Protein AF-0000000083108149 (afdb_homodimer)

Organism: NCBI:txid185642

Structure (mmCIF, N/CA/C/O backbone):
data_AF-0000000083108149-model_v1
#
loop_
_entity.id
_entity.type
_entity.pdbx_description
1 polymer 'Uncharacterized protein'
#
loop_
_atom_site.group_PDB
_atom_site.id
_atom_site.type_symbol
_atom_site.label_atom_id
_atom_site.label_alt_id
_atom_site.label_comp_id
_atom_site.label_asym_id
_atom_site.label_entity_id
_atom_site.label_seq_id
_atom_site.pdbx_PDB_ins_code
_atom_site.Cartn_x
_atom_site.Cartn_y
_atom_site.Cartn_z
_atom_site.occupancy
_atom_site.B_iso_or_equiv
_atom_site.auth_seq_id
_atom_site.auth_comp_id
_atom_site.auth_asym_id
_atom_site.auth_atom_id
_atom_site.pdbx_PDB_model_num
ATOM 1 N N . MET A 1 1 ? -4.238 -12.57 9.688 1 48.88 1 MET A N 1
ATOM 2 C CA . MET A 1 1 ? -3.383 -11.43 9.352 1 48.88 1 MET A CA 1
ATOM 3 C C . MET A 1 1 ? -1.919 -11.852 9.289 1 48.88 1 MET A C 1
ATOM 5 O O . MET A 1 1 ? -1.405 -12.469 10.219 1 48.88 1 MET A O 1
ATOM 9 N N . THR A 1 2 ? -1.412 -11.938 8.055 1 77.06 2 THR A N 1
ATOM 10 C CA . THR A 1 2 ? -0.013 -12.336 7.953 1 77.06 2 THR A CA 1
ATOM 11 C C . THR A 1 2 ? 0.893 -11.312 8.633 1 77.06 2 THR A C 1
ATOM 13 O O . THR A 1 2 ? 0.602 -10.117 8.617 1 77.06 2 THR A O 1
ATOM 16 N N . ASP A 1 3 ? 1.833 -11.781 9.484 1 91.44 3 ASP A N 1
ATOM 17 C CA . ASP A 1 3 ? 2.76 -10.977 10.273 1 91.44 3 ASP A CA 1
ATOM 18 C C . ASP A 1 3 ? 3.666 -10.141 9.375 1 91.44 3 ASP A C 1
ATOM 20 O O . ASP A 1 3 ? 4.066 -10.594 8.297 1 91.44 3 ASP A O 1
ATOM 24 N N . ALA A 1 4 ? 3.916 -8.945 9.898 1 96.25 4 ALA A N 1
ATOM 25 C CA . ALA A 1 4 ? 4.938 -8.141 9.234 1 96.25 4 ALA A CA 1
ATOM 26 C C . ALA A 1 4 ? 6.316 -8.773 9.383 1 96.25 4 ALA A C 1
ATOM 28 O O . ALA A 1 4 ? 6.617 -9.391 10.406 1 96.25 4 ALA A O 1
ATOM 29 N N . ASN A 1 5 ? 7.09 -8.68 8.367 1 97.5 5 ASN A N 1
ATOM 30 C CA . ASN A 1 5 ? 8.484 -9.109 8.391 1 97.5 5 ASN A CA 1
ATOM 31 C C . ASN A 1 5 ? 9.438 -7.922 8.484 1 97.5 5 ASN A C 1
ATOM 33 O O . ASN A 1 5 ? 9.484 -7.086 7.578 1 97.5 5 ASN A O 1
ATOM 37 N N . PRO A 1 6 ? 10.242 -7.848 9.57 1 97.38 6 PRO A N 1
ATOM 38 C CA . PRO A 1 6 ? 11.125 -6.695 9.766 1 97.38 6 PRO A CA 1
ATOM 39 C C . PRO A 1 6 ? 12.109 -6.504 8.609 1 97.38 6 PRO A C 1
ATOM 41 O O . PRO A 1 6 ? 12.602 -5.395 8.391 1 97.38 6 PRO A O 1
ATOM 44 N N . ALA A 1 7 ? 12.344 -7.488 7.844 1 97.31 7 ALA A N 1
ATOM 45 C CA . ALA A 1 7 ? 13.266 -7.395 6.715 1 97.31 7 ALA A CA 1
ATOM 46 C C . ALA A 1 7 ? 12.734 -6.449 5.645 1 97.31 7 ALA A C 1
ATOM 48 O O . ALA A 1 7 ? 13.492 -5.961 4.801 1 97.31 7 ALA A O 1
ATOM 49 N N . PHE A 1 8 ? 11.445 -6.156 5.691 1 98.31 8 PHE A N 1
ATOM 50 C CA . PHE A 1 8 ? 10.836 -5.332 4.66 1 98.31 8 PHE A CA 1
ATOM 51 C C . PHE A 1 8 ? 10.625 -3.908 5.156 1 98.31 8 PHE A C 1
ATOM 53 O O . PHE A 1 8 ? 10.203 -3.035 4.395 1 98.31 8 PHE A O 1
ATOM 60 N N . ASP A 1 9 ? 10.828 -3.701 6.465 1 98.62 9 ASP A N 1
ATOM 61 C CA . ASP A 1 9 ? 10.57 -2.379 7.023 1 98.62 9 ASP A CA 1
ATOM 62 C C . ASP A 1 9 ? 11.297 -1.292 6.238 1 98.62 9 ASP A C 1
ATOM 64 O O . ASP A 1 9 ? 12.484 -1.429 5.938 1 98.62 9 ASP A O 1
ATOM 68 N N . THR A 1 10 ? 10.586 -0.266 5.938 1 98.88 10 THR A N 1
ATOM 69 C CA . THR A 1 10 ? 11.156 0.836 5.172 1 98.88 10 THR A CA 1
ATOM 70 C C . THR A 1 10 ? 10.797 2.178 5.805 1 98.88 10 THR A C 1
ATOM 72 O O . THR A 1 10 ? 9.641 2.416 6.156 1 98.88 10 THR A O 1
ATOM 75 N N . VAL A 1 11 ? 11.797 3.004 5.914 1 98.88 11 VAL A N 1
ATOM 76 C CA . VAL A 1 11 ? 11.625 4.336 6.484 1 98.88 11 VAL A CA 1
ATOM 77 C C . VAL A 1 11 ? 12.023 5.391 5.457 1 98.88 11 VAL A C 1
ATOM 79 O O . VAL A 1 11 ? 13.078 5.289 4.828 1 98.88 11 VAL A O 1
ATOM 82 N N . HIS A 1 12 ? 11.148 6.285 5.258 1 98.94 12 HIS A N 1
ATOM 83 C CA . HIS A 1 12 ? 11.492 7.434 4.43 1 98.94 12 HIS A CA 1
ATOM 84 C C . HIS A 1 12 ? 12.734 8.141 4.961 1 98.94 12 HIS A C 1
ATOM 86 O O . HIS A 1 12 ? 12.953 8.195 6.176 1 98.94 12 HIS A O 1
ATOM 92 N N . PRO A 1 13 ? 13.516 8.766 4.078 1 98.69 13 PRO A N 1
ATOM 93 C CA . PRO A 1 13 ? 14.766 9.391 4.52 1 98.69 13 PRO A CA 1
ATOM 94 C C . PRO A 1 13 ? 14.555 10.469 5.578 1 98.69 13 PRO A C 1
ATOM 96 O O . PRO A 1 13 ? 15.43 10.7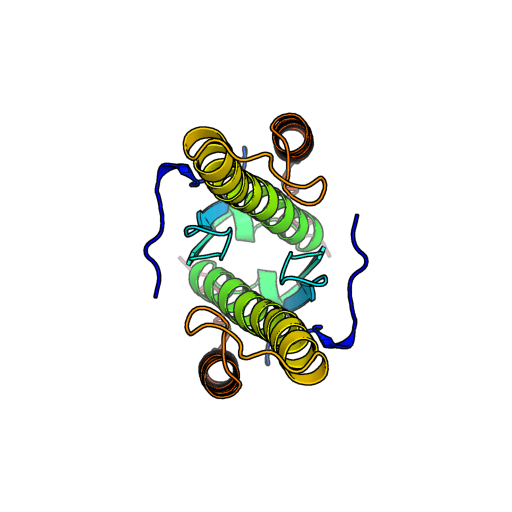11 6.406 1 98.69 13 PRO A O 1
ATOM 99 N N . SER A 1 14 ? 13.422 11.062 5.566 1 98.25 14 SER A N 1
ATOM 100 C CA . SER A 1 14 ? 13.125 12.094 6.555 1 98.25 14 SER A CA 1
ATOM 101 C C . SER A 1 14 ? 12.984 11.5 7.949 1 98.25 14 SER A C 1
ATOM 103 O O . SER A 1 14 ? 13.023 12.219 8.945 1 98.25 14 SER A O 1
ATOM 105 N N . GLY A 1 15 ? 12.727 10.25 8.016 1 98.62 15 GLY A N 1
ATOM 106 C CA . GLY A 1 15 ? 12.492 9.57 9.281 1 98.62 15 GLY A CA 1
ATOM 107 C C . GLY A 1 15 ? 11.039 9.633 9.734 1 98.62 15 GLY A C 1
ATOM 108 O O . GLY A 1 15 ? 10.68 9.055 10.766 1 98.62 15 GLY A O 1
ATOM 109 N N . HIS A 1 16 ? 10.109 10.227 8.898 1 98.62 16 HIS A N 1
ATOM 110 C CA . HIS A 1 16 ? 8.773 10.547 9.406 1 98.62 16 HIS A CA 1
ATOM 111 C C . HIS A 1 16 ? 7.719 9.633 8.805 1 98.62 16 HIS A C 1
ATOM 113 O O . HIS A 1 16 ? 6.531 9.766 9.102 1 98.62 16 HIS A O 1
ATOM 119 N N . ILE A 1 17 ? 8.039 8.719 7.945 1 98.88 17 ILE A N 1
ATOM 120 C CA . ILE A 1 17 ? 7.156 7.727 7.336 1 98.88 17 ILE A CA 1
ATOM 121 C C . ILE A 1 17 ? 7.773 6.336 7.469 1 98.88 17 ILE A C 1
ATOM 123 O O . ILE A 1 17 ? 8.93 6.125 7.098 1 98.88 17 ILE A O 1
ATOM 127 N N . MET A 1 18 ? 7.094 5.449 8.008 1 98.81 18 MET A N 1
ATOM 128 C CA . MET A 1 18 ? 7.527 4.055 8.07 1 98.81 18 MET A CA 1
ATOM 129 C C . MET A 1 18 ? 6.434 3.123 7.559 1 98.81 18 MET A C 1
ATOM 131 O O . MET A 1 18 ? 5.258 3.303 7.875 1 98.81 18 MET A O 1
ATOM 135 N N . VAL A 1 19 ? 6.824 2.209 6.785 1 98.88 19 VAL A N 1
ATOM 136 C CA . VAL A 1 19 ? 5.898 1.213 6.25 1 98.88 19 VAL A CA 1
ATOM 137 C C . VAL A 1 19 ? 6.414 -0.19 6.566 1 98.88 19 VAL A C 1
ATOM 139 O O . VAL A 1 19 ? 7.602 -0.472 6.406 1 98.88 19 VAL A O 1
ATOM 142 N N . ARG A 1 20 ? 5.574 -1.022 7.094 1 98.44 20 ARG A N 1
ATOM 143 C CA . ARG A 1 20 ? 5.836 -2.443 7.301 1 98.44 20 ARG A CA 1
ATOM 144 C C . ARG A 1 20 ? 4.957 -3.299 6.395 1 98.44 20 ARG A C 1
ATOM 146 O O . ARG A 1 20 ? 3.779 -2.994 6.195 1 98.44 20 ARG A O 1
ATOM 153 N N . SER A 1 21 ? 5.574 -4.289 5.863 1 97.94 21 SER A N 1
ATOM 154 C CA . SER A 1 21 ? 4.852 -5.156 4.941 1 97.94 21 SER A CA 1
ATOM 155 C C . SER A 1 21 ? 4.949 -6.617 5.363 1 97.94 21 SER A C 1
ATOM 157 O O . SER A 1 21 ? 5.824 -6.984 6.152 1 97.94 21 SER A O 1
ATOM 159 N N . CYS A 1 22 ? 4.082 -7.406 4.883 1 96.5 22 CYS A N 1
ATOM 160 C CA . CYS A 1 22 ? 4.07 -8.852 5.031 1 96.5 22 CYS A CA 1
ATOM 161 C C . CYS A 1 22 ? 4.676 -9.531 3.811 1 96.5 22 CYS A C 1
ATOM 163 O O . CYS A 1 22 ? 4.988 -8.875 2.818 1 96.5 22 CYS A O 1
ATOM 165 N N . ARG A 1 23 ? 4.746 -10.844 3.996 1 92.12 23 ARG A N 1
ATOM 166 C CA . ARG A 1 23 ? 5.16 -11.617 2.828 1 92.12 23 ARG A CA 1
ATOM 167 C C . ARG A 1 23 ? 4.223 -11.367 1.65 1 92.12 23 ARG A C 1
ATOM 169 O O . ARG A 1 23 ? 3.008 -11.273 1.826 1 92.12 23 ARG A O 1
ATOM 176 N N . GLY A 1 24 ? 4.738 -11.211 0.45 1 90.69 24 GLY A N 1
ATOM 177 C CA . GLY A 1 24 ? 3.93 -10.977 -0.736 1 90.69 24 GLY A CA 1
ATOM 178 C C . GLY A 1 24 ? 3.705 -9.508 -1.023 1 90.69 24 GLY A C 1
ATOM 179 O O . GLY A 1 24 ? 3.158 -9.148 -2.068 1 90.69 24 GLY A O 1
ATOM 180 N N . GLY A 1 25 ? 4.047 -8.688 -0.097 1 94.19 25 GLY A N 1
ATOM 181 C CA . GLY A 1 25 ? 4.035 -7.258 -0.368 1 94.19 25 GLY A CA 1
ATOM 182 C C . GLY A 1 25 ? 2.826 -6.551 0.213 1 94.19 25 GLY A C 1
ATOM 183 O O . GLY A 1 25 ? 2.658 -5.344 0.025 1 94.19 25 GLY A O 1
ATOM 184 N N . TYR A 1 26 ? 1.991 -7.316 0.93 1 92.75 26 TYR A N 1
ATOM 185 C CA . TYR A 1 26 ? 0.83 -6.703 1.564 1 92.75 26 TYR A CA 1
ATOM 186 C C . TYR A 1 26 ? 1.253 -5.77 2.693 1 92.75 26 TYR A C 1
ATOM 188 O O . TYR A 1 26 ? 2.111 -6.121 3.508 1 92.75 26 TYR A O 1
ATOM 196 N N . MET A 1 27 ? 0.64 -4.621 2.693 1 96.38 27 MET A N 1
ATOM 197 C CA . MET A 1 27 ? 0.984 -3.633 3.713 1 96.38 27 MET A CA 1
ATOM 198 C C . MET A 1 27 ? 0.372 -4.004 5.059 1 96.38 27 MET A C 1
ATOM 200 O O . MET A 1 27 ? -0.838 -4.219 5.156 1 96.38 27 MET A O 1
ATOM 204 N N . HIS A 1 28 ? 1.193 -4.07 6.062 1 97.31 28 HIS A N 1
ATOM 205 C CA . HIS A 1 28 ? 0.763 -4.398 7.414 1 97.31 28 HIS A CA 1
ATOM 206 C C . HIS A 1 28 ? 0.442 -3.141 8.211 1 97.31 28 HIS A C 1
ATOM 208 O O . HIS A 1 28 ? -0.572 -3.084 8.914 1 97.31 28 HIS A O 1
ATOM 214 N N . SER A 1 29 ? 1.36 -2.121 8.078 1 97.88 29 SER A N 1
ATOM 215 C CA . SER A 1 29 ? 1.153 -0.9 8.852 1 97.88 29 SER A CA 1
ATOM 216 C C . SER A 1 29 ? 1.9 0.277 8.234 1 97.88 29 SER A C 1
ATOM 218 O O . SER A 1 29 ? 2.871 0.087 7.496 1 97.88 29 SER A O 1
ATOM 220 N N . VAL A 1 30 ? 1.382 1.452 8.531 1 98.56 30 VAL A N 1
ATOM 221 C CA . VAL A 1 30 ? 2.006 2.732 8.211 1 98.56 30 VAL A CA 1
ATOM 222 C C . VAL A 1 30 ? 2.061 3.605 9.461 1 98.56 30 VAL A C 1
ATOM 224 O O . VAL A 1 30 ? 1.097 3.66 10.234 1 98.56 30 VAL A O 1
ATOM 227 N N . ALA A 1 31 ? 3.18 4.191 9.672 1 98.56 31 ALA A N 1
ATOM 228 C CA . ALA A 1 31 ? 3.322 5.145 10.766 1 98.56 31 ALA A CA 1
ATOM 229 C C . ALA A 1 31 ? 3.785 6.508 10.25 1 98.56 31 ALA A C 1
ATOM 231 O O . ALA A 1 31 ? 4.684 6.586 9.414 1 98.56 31 ALA A O 1
ATOM 232 N N . LEU A 1 32 ? 3.176 7.465 10.742 1 98.75 32 LEU A N 1
ATOM 233 C CA . LEU A 1 32 ? 3.523 8.852 10.469 1 98.75 32 LEU A CA 1
ATOM 234 C C . LEU A 1 32 ? 3.869 9.594 11.75 1 98.75 32 LEU A C 1
ATOM 236 O O . LEU A 1 32 ? 3.213 9.406 12.781 1 98.75 32 LEU A O 1
ATOM 240 N N . SER A 1 33 ? 4.91 10.414 11.664 1 97.88 33 SER A N 1
ATOM 241 C CA . SER A 1 33 ? 5.18 11.289 12.797 1 97.88 33 SER A CA 1
ATOM 242 C C . SER A 1 33 ? 4.355 12.57 12.711 1 97.88 33 SER A C 1
ATOM 244 O O . SER A 1 33 ? 3.785 12.875 11.664 1 97.88 33 SER A O 1
ATOM 246 N N . ASP A 1 34 ? 4.457 13.367 13.789 1 95.31 34 ASP A N 1
ATOM 247 C CA . ASP A 1 34 ? 3.797 14.672 13.797 1 95.31 34 ASP A CA 1
ATOM 248 C C . ASP A 1 34 ? 4.434 15.617 12.781 1 95.31 34 ASP A C 1
ATOM 250 O O . ASP A 1 34 ? 3.746 16.438 12.172 1 95.31 34 ASP A O 1
ATOM 254 N N . ALA A 1 35 ? 5.656 15.461 12.578 1 95.75 35 ALA A N 1
ATOM 255 C CA . ALA A 1 35 ? 6.359 16.328 11.633 1 95.75 35 ALA A CA 1
ATOM 256 C C . ALA A 1 35 ? 5.875 16.094 10.203 1 95.75 35 ALA A C 1
ATOM 258 O O . ALA A 1 35 ? 5.816 17.031 9.406 1 95.75 35 ALA A O 1
ATOM 259 N N . ALA A 1 36 ? 5.508 14.914 9.875 1 97 36 ALA A N 1
ATOM 260 C CA . ALA A 1 36 ? 4.957 14.617 8.555 1 97 36 ALA A CA 1
ATOM 261 C C . ALA A 1 36 ? 3.656 15.383 8.32 1 97 36 ALA A C 1
ATOM 263 O O . ALA A 1 36 ? 3.354 15.773 7.188 1 97 36 ALA A O 1
ATOM 264 N N . MET A 1 37 ? 2.99 15.688 9.414 1 96.12 37 MET A N 1
ATOM 265 C CA . MET A 1 37 ? 1.683 16.328 9.312 1 96.12 37 MET A CA 1
ATOM 266 C C . MET A 1 37 ? 1.827 17.828 9.055 1 96.12 37 MET A C 1
ATOM 268 O O . MET A 1 37 ? 0.851 18.5 8.727 1 96.12 37 MET A O 1
ATOM 272 N N . GLU A 1 38 ? 2.992 18.281 9.18 1 95.25 38 GLU A N 1
ATOM 273 C CA . GLU A 1 38 ? 3.281 19.688 8.906 1 95.25 38 GLU A CA 1
ATOM 274 C C . GLU A 1 38 ? 3.717 19.891 7.461 1 95.25 38 GLU A C 1
ATOM 276 O O . GLU A 1 38 ? 4.027 21 7.051 1 95.25 38 GLU A O 1
ATOM 281 N N . THR A 1 39 ? 3.682 18.875 6.68 1 96.81 39 THR A N 1
ATOM 282 C CA . THR A 1 39 ? 4.113 18.953 5.289 1 96.81 39 THR A CA 1
ATOM 283 C C . THR A 1 39 ? 2.914 19.047 4.352 1 96.81 39 THR A C 1
ATOM 285 O O . THR A 1 39 ? 1.769 18.891 4.785 1 96.81 39 THR A O 1
ATOM 288 N N . ASP A 1 40 ? 3.223 19.344 3.102 1 96.75 40 ASP A N 1
ATOM 289 C CA . ASP A 1 40 ? 2.098 19.484 2.18 1 96.75 40 ASP A CA 1
ATOM 290 C C . ASP A 1 40 ? 1.554 18.125 1.767 1 96.75 40 ASP A C 1
ATOM 292 O O . ASP A 1 40 ? 2.301 17.141 1.703 1 96.75 40 ASP A O 1
ATOM 296 N N . ALA A 1 41 ? 0.331 18.125 1.451 1 97.81 41 ALA A N 1
ATOM 297 C CA . ALA A 1 41 ? -0.421 16.891 1.205 1 97.81 41 ALA A CA 1
ATOM 298 C C . ALA A 1 41 ? 0.17 16.109 0.035 1 97.81 41 ALA A C 1
ATOM 300 O O . ALA A 1 41 ? 0.327 14.891 0.11 1 97.81 41 ALA A O 1
ATOM 301 N N . ASP A 1 42 ? 0.544 16.766 -1.022 1 97.88 42 ASP A N 1
ATOM 302 C CA . ASP A 1 42 ? 1.039 16.109 -2.223 1 97.88 42 ASP A CA 1
ATOM 303 C C . ASP A 1 42 ? 2.375 15.414 -1.956 1 97.88 42 ASP A C 1
ATOM 305 O O . ASP A 1 42 ? 2.582 14.266 -2.359 1 97.88 42 ASP A O 1
ATOM 309 N N . THR A 1 43 ? 3.264 16.172 -1.288 1 98 43 THR A N 1
ATOM 310 C CA . THR A 1 43 ? 4.574 15.578 -1.041 1 98 43 THR A CA 1
ATOM 311 C C . THR A 1 43 ? 4.48 14.461 -0.009 1 98 43 THR A C 1
ATOM 313 O O . THR A 1 43 ? 5.211 13.469 -0.091 1 98 43 THR A O 1
ATOM 316 N N . LEU A 1 44 ? 3.584 14.578 0.991 1 98.62 44 LEU A N 1
ATOM 317 C CA . LEU A 1 44 ? 3.398 13.477 1.93 1 98.62 44 LEU A CA 1
ATOM 318 C C . LEU A 1 44 ? 2.836 12.242 1.223 1 98.62 44 LEU A C 1
ATOM 320 O O . LEU A 1 44 ? 3.338 11.133 1.406 1 98.62 44 LEU A O 1
ATOM 324 N N . ALA A 1 45 ? 1.799 12.438 0.387 1 98.81 45 ALA A N 1
ATOM 325 C CA . ALA A 1 45 ? 1.206 11.336 -0.358 1 98.81 45 ALA A CA 1
ATOM 326 C C . ALA A 1 45 ? 2.256 10.609 -1.195 1 98.81 45 ALA A C 1
ATOM 328 O O . ALA A 1 45 ? 2.334 9.375 -1.177 1 98.81 45 ALA A O 1
ATOM 329 N N . ARG A 1 46 ? 3.076 11.344 -1.838 1 98.62 46 ARG A N 1
ATOM 330 C CA . ARG A 1 46 ? 4.121 10.766 -2.674 1 98.62 46 ARG A CA 1
ATOM 331 C C . ARG A 1 46 ? 5.16 10.039 -1.826 1 98.62 46 ARG A C 1
ATOM 333 O O . ARG A 1 46 ? 5.629 8.961 -2.197 1 98.62 46 ARG A O 1
ATOM 340 N N . GLY A 1 47 ? 5.535 10.664 -0.717 1 98.81 47 GLY A N 1
ATOM 341 C CA . GLY A 1 47 ? 6.465 10.008 0.188 1 98.81 47 GLY A CA 1
ATOM 342 C C . GLY A 1 47 ? 5.953 8.672 0.705 1 98.81 47 GLY A C 1
ATOM 343 O O . GLY A 1 47 ? 6.707 7.699 0.782 1 98.81 47 GLY A O 1
ATOM 344 N N . ILE A 1 48 ? 4.703 8.609 1.04 1 98.88 48 ILE A N 1
ATOM 345 C CA . ILE A 1 48 ? 4.082 7.375 1.504 1 98.88 48 ILE A CA 1
ATOM 346 C C . ILE A 1 48 ? 4.109 6.336 0.387 1 98.88 48 ILE A C 1
ATOM 348 O O . ILE A 1 48 ? 4.484 5.18 0.613 1 98.88 48 ILE A O 1
ATOM 352 N N . LEU A 1 49 ? 3.75 6.746 -0.803 1 98.81 49 LEU A N 1
ATOM 353 C CA . LEU A 1 49 ? 3.732 5.852 -1.955 1 98.81 49 LEU A CA 1
ATOM 354 C C . LEU A 1 49 ? 5.121 5.281 -2.221 1 98.81 49 LEU A C 1
ATOM 356 O O . LEU A 1 49 ? 5.273 4.078 -2.43 1 98.81 49 LEU A O 1
ATOM 360 N N . LEU A 1 50 ? 6.133 6.133 -2.244 1 98.88 50 LEU A N 1
ATOM 361 C CA . LEU A 1 50 ? 7.5 5.711 -2.527 1 98.88 50 LEU A CA 1
ATOM 362 C C . LEU A 1 50 ? 8.016 4.77 -1.442 1 98.88 50 LEU A C 1
ATOM 364 O O . LEU A 1 50 ? 8.68 3.777 -1.74 1 98.88 50 LEU A O 1
ATOM 368 N N . THR A 1 51 ? 7.723 5.055 -0.208 1 98.88 51 THR A N 1
ATOM 369 C CA . THR A 1 51 ? 8.141 4.203 0.903 1 98.88 51 THR A CA 1
ATOM 370 C C . THR A 1 51 ? 7.457 2.84 0.823 1 98.88 51 THR A C 1
ATOM 372 O O . THR A 1 51 ? 8.102 1.806 0.991 1 98.88 51 THR A O 1
ATOM 375 N N . ALA A 1 52 ? 6.152 2.861 0.546 1 98.69 52 ALA A N 1
ATOM 376 C CA . ALA A 1 52 ? 5.387 1.625 0.403 1 98.69 52 ALA A CA 1
ATOM 377 C C . ALA A 1 52 ? 5.906 0.792 -0.767 1 98.69 52 ALA A C 1
ATOM 379 O O . ALA A 1 52 ? 5.969 -0.437 -0.682 1 98.69 52 ALA A O 1
ATOM 380 N N . ASP A 1 53 ? 6.27 1.431 -1.837 1 98.19 53 ASP A N 1
ATOM 381 C CA . ASP A 1 53 ? 6.801 0.751 -3.014 1 98.19 53 ASP A CA 1
ATOM 382 C C . ASP A 1 53 ? 8.062 -0.038 -2.67 1 98.19 53 ASP A C 1
ATOM 384 O O . ASP A 1 53 ? 8.172 -1.22 -3.004 1 98.19 53 ASP A O 1
ATOM 388 N N . VAL A 1 54 ? 8.984 0.59 -1.998 1 98.81 54 VAL A N 1
ATOM 389 C CA . VAL A 1 54 ? 10.234 -0.056 -1.613 1 98.81 54 VAL A CA 1
ATOM 390 C C . VAL A 1 54 ? 9.945 -1.221 -0.669 1 98.81 54 VAL A C 1
ATOM 392 O O . VAL A 1 54 ? 10.477 -2.318 -0.846 1 98.81 54 VAL A O 1
ATOM 395 N N . ALA A 1 55 ? 9.07 -0.969 0.334 1 98.75 55 ALA A N 1
ATOM 396 C CA . ALA A 1 55 ? 8.711 -2.037 1.263 1 98.75 55 ALA A CA 1
ATOM 397 C C . ALA A 1 55 ? 8.117 -3.23 0.521 1 98.75 55 ALA A C 1
ATOM 399 O O . ALA A 1 55 ? 8.469 -4.379 0.797 1 98.75 55 ALA A O 1
ATOM 400 N N . CYS A 1 56 ? 7.254 -2.965 -0.423 1 98.12 56 CYS A N 1
ATOM 401 C CA . CYS A 1 56 ? 6.602 -4.004 -1.214 1 98.12 56 CYS A CA 1
ATOM 402 C C . CYS A 1 56 ? 7.621 -4.773 -2.043 1 98.12 56 CYS A C 1
ATOM 404 O O . CYS A 1 56 ? 7.594 -6.008 -2.082 1 98.12 56 CYS A O 1
ATOM 406 N N . LEU A 1 57 ? 8.57 -4.055 -2.664 1 98.19 57 LEU A N 1
ATOM 407 C CA . LEU A 1 57 ? 9.555 -4.688 -3.531 1 98.19 57 LEU A CA 1
ATOM 408 C C . LEU A 1 57 ? 10.5 -5.582 -2.727 1 98.19 57 LEU A C 1
ATOM 410 O O . LEU A 1 57 ? 10.875 -6.664 -3.184 1 98.19 57 LEU A O 1
ATOM 414 N N . LYS A 1 58 ? 10.859 -5.164 -1.512 1 98.5 58 LYS A N 1
ATOM 415 C CA . LYS A 1 58 ? 11.648 -6.027 -0.64 1 98.5 58 LYS A CA 1
ATOM 416 C C . LYS A 1 58 ? 10.938 -7.352 -0.378 1 98.5 58 LYS A C 1
ATOM 418 O O . LYS A 1 58 ? 11.555 -8.414 -0.432 1 98.5 58 LYS A O 1
ATOM 423 N N . ALA A 1 59 ? 9.688 -7.254 -0.146 1 97.44 59 ALA A N 1
ATOM 424 C CA . ALA A 1 59 ? 8.883 -8.445 0.135 1 97.44 59 ALA A CA 1
ATOM 425 C C . ALA A 1 59 ? 8.789 -9.344 -1.093 1 97.44 59 ALA A C 1
ATOM 427 O O . ALA A 1 59 ? 8.906 -10.57 -0.983 1 97.44 59 ALA A O 1
ATOM 428 N N . LEU A 1 60 ? 8.586 -8.719 -2.26 1 96.88 60 LEU A N 1
ATOM 429 C CA . LEU A 1 60 ? 8.438 -9.492 -3.484 1 96.88 60 LEU A CA 1
ATOM 430 C C . LEU A 1 60 ? 9.75 -10.156 -3.869 1 96.88 60 LEU A C 1
ATOM 432 O O . LEU A 1 60 ? 9.758 -11.258 -4.434 1 96.88 60 LEU A O 1
ATOM 436 N N . LEU A 1 61 ? 10.883 -9.531 -3.535 1 97.94 61 LEU A N 1
ATOM 437 C CA . LEU A 1 61 ? 12.188 -10.109 -3.836 1 97.94 61 LEU A CA 1
ATOM 438 C C . LEU A 1 61 ? 12.445 -11.344 -2.98 1 97.94 61 LEU A C 1
ATOM 440 O O . LEU A 1 61 ? 13.172 -12.25 -3.396 1 97.94 61 LEU A O 1
ATOM 444 N N . GLU A 1 62 ? 11.867 -11.367 -1.791 1 97.19 62 GLU A N 1
ATOM 445 C CA . GLU A 1 62 ? 11.938 -12.594 -0.998 1 97.19 62 GLU A CA 1
ATOM 446 C C . GLU A 1 62 ? 11.266 -13.758 -1.718 1 97.19 62 GLU A C 1
ATOM 448 O O . GLU A 1 62 ? 11.773 -14.883 -1.697 1 97.19 62 GLU A O 1
ATOM 453 N N . ILE A 1 63 ? 10.164 -13.547 -2.314 1 95.38 63 ILE A N 1
ATOM 454 C CA . ILE A 1 63 ? 9.469 -14.57 -3.082 1 95.38 63 ILE A CA 1
ATOM 455 C C . ILE A 1 63 ? 10.336 -15.023 -4.254 1 95.38 63 ILE A C 1
ATOM 457 O O . ILE A 1 63 ? 10.438 -16.219 -4.535 1 95.38 63 ILE A O 1
ATOM 461 N N . ARG A 1 64 ? 10.977 -14.078 -4.918 1 96.5 64 ARG A N 1
ATOM 462 C CA . ARG A 1 64 ? 11.883 -14.414 -6.012 1 96.5 64 ARG A CA 1
ATOM 463 C C . ARG A 1 64 ? 12.984 -15.352 -5.535 1 96.5 64 ARG A C 1
ATOM 465 O O . ARG A 1 64 ? 13.273 -16.359 -6.184 1 96.5 64 ARG A O 1
ATOM 472 N N . ASP A 1 65 ? 13.516 -15.031 -4.422 1 97.38 65 ASP A N 1
ATOM 473 C CA . ASP A 1 65 ? 14.594 -15.828 -3.85 1 97.38 65 ASP A CA 1
ATOM 474 C C . ASP A 1 65 ? 14.109 -17.234 -3.512 1 97.38 65 ASP A C 1
ATOM 476 O O . ASP A 1 65 ? 14.836 -18.219 -3.713 1 97.38 65 ASP A O 1
ATOM 480 N N . GLU A 1 66 ? 12.914 -17.281 -3.029 1 96.12 66 GLU A N 1
ATOM 481 C CA . GLU A 1 66 ? 12.328 -18.578 -2.715 1 96.12 66 GLU A CA 1
ATOM 482 C C . GLU A 1 66 ? 12.156 -19.438 -3.971 1 96.12 66 GLU A C 1
ATOM 484 O O . GLU A 1 66 ? 12.406 -20.641 -3.951 1 96.12 66 GLU A O 1
ATOM 489 N N . ILE A 1 67 ? 11.742 -18.812 -5.016 1 96.5 67 ILE A N 1
ATOM 490 C CA . ILE A 1 67 ? 11.555 -19.5 -6.289 1 96.5 67 ILE A CA 1
ATOM 491 C C . ILE A 1 67 ? 12.891 -20.062 -6.785 1 96.5 67 ILE A C 1
ATOM 493 O O . ILE A 1 67 ? 12.977 -21.219 -7.164 1 96.5 67 ILE A O 1
ATOM 497 N N . LEU A 1 68 ? 13.922 -19.219 -6.73 1 97.12 68 LEU A N 1
ATOM 498 C CA . LEU A 1 68 ? 15.258 -19.609 -7.168 1 97.12 68 LEU A CA 1
ATOM 499 C C . LEU A 1 68 ? 15.812 -20.734 -6.293 1 97.12 68 LEU A C 1
ATOM 501 O O . LEU A 1 68 ? 16.359 -21.703 -6.805 1 97.12 68 LEU A O 1
ATOM 505 N N . ALA A 1 69 ? 15.57 -20.609 -5.02 1 97.5 69 ALA A N 1
ATOM 506 C CA . ALA A 1 69 ? 16.078 -21.594 -4.066 1 97.5 69 ALA A CA 1
ATOM 507 C C . ALA A 1 69 ? 15.422 -22.953 -4.293 1 97.5 69 ALA A C 1
ATOM 509 O O . ALA A 1 69 ? 16.031 -24 -4.027 1 97.5 69 ALA A O 1
ATOM 510 N N . ALA A 1 70 ? 14.234 -22.906 -4.777 1 96.75 70 ALA A N 1
ATOM 511 C CA . ALA A 1 70 ? 13.492 -24.125 -5.066 1 96.75 70 ALA A CA 1
ATOM 512 C C . ALA A 1 70 ? 13.898 -24.703 -6.418 1 96.75 70 ALA A C 1
ATOM 514 O O . ALA A 1 70 ? 13.398 -25.766 -6.82 1 96.75 70 ALA A O 1
ATOM 515 N N . GLY A 1 71 ? 14.766 -24 -7.137 1 97.75 71 GLY A N 1
ATOM 516 C CA . GLY A 1 71 ? 15.305 -24.5 -8.391 1 97.75 71 GLY A CA 1
ATOM 517 C C . GLY A 1 71 ? 14.477 -24.094 -9.594 1 97.75 71 GLY A C 1
ATOM 518 O O . GLY A 1 71 ? 14.609 -24.672 -10.672 1 97.75 71 GLY A O 1
ATOM 519 N N . HIS A 1 72 ? 13.586 -23.172 -9.398 1 97.94 72 HIS A N 1
ATOM 520 C CA . HIS A 1 72 ? 12.742 -22.688 -10.484 1 97.94 72 HIS A CA 1
ATOM 521 C C . HIS A 1 72 ? 13.227 -21.328 -10.977 1 97.94 72 HIS A C 1
ATOM 523 O O . HIS A 1 72 ? 14.086 -20.703 -10.359 1 97.94 72 HIS A O 1
ATOM 529 N N . THR A 1 73 ? 12.719 -20.938 -12.156 1 96.69 73 THR A N 1
ATOM 530 C CA . THR A 1 73 ? 13.008 -19.641 -12.734 1 96.69 73 THR A CA 1
ATOM 531 C C . THR A 1 73 ? 11.836 -18.688 -12.539 1 96.69 73 THR A C 1
ATOM 533 O O . THR A 1 73 ? 10.719 -18.969 -12.984 1 96.69 73 THR A O 1
ATOM 536 N N . PRO A 1 74 ? 12.062 -17.641 -11.836 1 95.81 74 PRO A N 1
ATOM 537 C CA . PRO A 1 74 ? 10.961 -16.672 -11.727 1 95.81 74 PRO A CA 1
ATOM 538 C C . PRO A 1 74 ? 10.523 -16.141 -13.086 1 95.81 74 PRO A C 1
ATOM 540 O O . PRO A 1 74 ? 11.336 -16.016 -14 1 95.81 74 PRO A O 1
ATOM 543 N N . SER A 1 75 ? 9.297 -15.867 -13.18 1 93.62 75 SER A N 1
ATOM 544 C CA . SER A 1 75 ? 8.805 -15.25 -14.414 1 93.62 75 SER A CA 1
ATOM 545 C C . SER A 1 75 ? 9.297 -13.812 -14.539 1 93.62 75 SER A C 1
ATOM 547 O O . SER A 1 75 ? 9.82 -13.242 -13.578 1 93.62 75 SER A O 1
ATOM 549 N N . ALA A 1 76 ? 9.016 -13.219 -15.664 1 92.75 76 ALA A N 1
ATOM 550 C CA . ALA A 1 76 ? 9.438 -11.844 -15.922 1 92.75 76 ALA A CA 1
ATOM 551 C C . ALA A 1 76 ? 8.617 -10.859 -15.094 1 92.75 76 ALA A C 1
ATOM 553 O O . ALA A 1 76 ? 9.031 -9.711 -14.898 1 92.75 76 ALA A O 1
ATOM 554 N N . GLU A 1 77 ? 7.461 -11.227 -14.555 1 89.06 77 GLU A N 1
ATOM 555 C CA . GLU A 1 77 ? 6.559 -10.352 -13.812 1 89.06 77 GLU A CA 1
ATOM 556 C C . GLU A 1 77 ? 7.031 -10.156 -12.375 1 89.06 77 GLU A C 1
ATOM 558 O O . GLU A 1 77 ? 6.613 -9.211 -11.695 1 89.06 77 GLU A O 1
ATOM 563 N N . VAL A 1 78 ? 7.906 -11.07 -11.992 1 94.25 78 VAL A N 1
ATOM 564 C CA . VAL A 1 78 ? 8.438 -10.992 -10.641 1 94.25 78 VAL A CA 1
ATOM 565 C C . VAL A 1 78 ? 9.562 -9.961 -10.586 1 94.25 78 VAL A C 1
ATOM 567 O O . VAL A 1 78 ? 10.523 -10.047 -11.352 1 94.25 78 VAL A O 1
ATOM 570 N N . PRO A 1 79 ? 9.43 -8.977 -9.68 1 96.44 79 PRO A N 1
ATOM 571 C CA . PRO A 1 79 ? 10.414 -7.898 -9.633 1 96.44 79 PRO A CA 1
ATOM 572 C C . PRO A 1 79 ? 11.844 -8.414 -9.461 1 96.44 79 PRO A C 1
ATOM 574 O O . PRO A 1 79 ? 12.047 -9.523 -8.969 1 96.44 79 PRO A O 1
ATOM 577 N N . THR A 1 80 ? 12.797 -7.625 -9.875 1 97.56 80 THR A N 1
ATOM 578 C CA . THR A 1 80 ? 14.219 -7.918 -9.805 1 97.56 80 THR A CA 1
ATOM 579 C C . THR A 1 80 ? 14.922 -6.984 -8.82 1 97.56 80 THR A C 1
ATOM 581 O O . THR A 1 80 ? 14.344 -5.973 -8.406 1 97.56 80 THR A O 1
ATOM 584 N N . PRO A 1 81 ? 16.156 -7.316 -8.477 1 98 81 PRO A N 1
ATOM 585 C CA . PRO A 1 81 ? 16.922 -6.402 -7.617 1 98 81 PRO A CA 1
ATOM 586 C C . PRO A 1 81 ? 17.094 -5.02 -8.242 1 98 81 PRO A C 1
ATOM 588 O O . PRO A 1 81 ? 17.172 -4.02 -7.531 1 98 81 PRO A O 1
ATOM 591 N N . GLN A 1 82 ? 17.156 -4.996 -9.578 1 98.19 82 GLN A N 1
ATOM 592 C CA . GLN A 1 82 ? 17.281 -3.707 -10.258 1 98.19 82 GLN A CA 1
ATOM 593 C C . GLN A 1 82 ? 16.031 -2.857 -10.039 1 98.19 82 GLN A C 1
ATOM 595 O O . GLN A 1 82 ? 16.109 -1.633 -9.938 1 98.19 82 GLN A O 1
ATOM 600 N N . ASP A 1 83 ? 14.844 -3.496 -9.992 1 98.19 83 ASP A N 1
ATOM 601 C CA . ASP A 1 83 ? 13.602 -2.783 -9.695 1 98.19 83 ASP A CA 1
ATOM 602 C C . ASP A 1 83 ? 13.656 -2.141 -8.312 1 98.19 83 ASP A C 1
ATOM 604 O O . ASP A 1 83 ? 13.234 -0.995 -8.141 1 98.19 83 ASP A O 1
ATOM 608 N N . LEU A 1 84 ? 14.156 -2.85 -7.371 1 98.62 84 LEU A N 1
ATOM 609 C CA . LEU A 1 84 ? 14.281 -2.328 -6.012 1 98.62 84 LEU A CA 1
ATOM 610 C C . LEU A 1 84 ? 15.25 -1.152 -5.973 1 98.62 84 LEU A C 1
ATOM 612 O O . LEU A 1 84 ? 14.969 -0.128 -5.348 1 98.62 84 LEU A O 1
ATOM 616 N N . ASP A 1 85 ? 16.375 -1.311 -6.668 1 98.75 85 ASP A N 1
ATOM 617 C CA . ASP A 1 85 ? 17.359 -0.232 -6.711 1 98.75 85 ASP A CA 1
ATOM 618 C C . ASP A 1 85 ? 16.734 1.055 -7.25 1 98.75 85 ASP A C 1
ATOM 620 O O . ASP A 1 85 ? 16.953 2.135 -6.703 1 98.75 85 ASP A O 1
ATOM 624 N N . ALA A 1 86 ? 15.953 0.868 -8.281 1 98.75 86 ALA A N 1
ATOM 625 C CA . ALA A 1 86 ? 15.312 2.029 -8.898 1 98.75 86 ALA A CA 1
ATOM 626 C C . ALA A 1 86 ? 14.32 2.678 -7.934 1 98.75 86 ALA A C 1
ATOM 628 O O . ALA A 1 86 ? 14.25 3.906 -7.84 1 98.75 86 ALA A O 1
ATOM 629 N N . ALA A 1 87 ? 13.586 1.912 -7.254 1 98.69 87 ALA A N 1
ATOM 630 C CA . ALA A 1 87 ? 12.617 2.43 -6.289 1 98.69 87 ALA A CA 1
ATOM 631 C C . ALA A 1 87 ? 13.32 3.139 -5.137 1 98.69 87 ALA A C 1
ATOM 633 O O . ALA A 1 87 ? 12.867 4.188 -4.672 1 98.69 87 ALA A O 1
ATOM 634 N N . ILE A 1 88 ? 14.414 2.566 -4.676 1 98.88 88 ILE A N 1
ATOM 635 C CA . ILE A 1 88 ? 15.188 3.158 -3.588 1 98.88 88 ILE A CA 1
ATOM 636 C C . ILE A 1 88 ? 15.734 4.516 -4.02 1 98.88 88 ILE A C 1
ATOM 638 O O . ILE A 1 88 ? 15.719 5.477 -3.248 1 98.88 88 ILE A O 1
ATOM 642 N N . GLU A 1 89 ? 16.234 4.617 -5.215 1 98.88 89 GLU A N 1
ATOM 643 C CA . GLU A 1 89 ? 16.75 5.879 -5.723 1 98.88 89 GLU A CA 1
ATOM 644 C C . GLU A 1 89 ? 15.688 6.969 -5.707 1 98.88 89 GLU A C 1
ATOM 646 O O . GLU A 1 89 ? 15.961 8.102 -5.297 1 98.88 89 GLU A O 1
ATOM 651 N N . LYS A 1 90 ? 14.484 6.617 -6.18 1 98.75 90 LYS A N 1
ATOM 652 C CA . LYS A 1 90 ? 13.383 7.57 -6.152 1 98.75 90 LYS A CA 1
ATOM 653 C C . LYS A 1 90 ? 13.055 7.996 -4.723 1 98.75 90 LYS A C 1
ATOM 655 O O . LYS A 1 90 ? 12.828 9.172 -4.457 1 98.75 90 LYS A O 1
ATOM 660 N N . LEU A 1 91 ? 13.062 7.012 -3.85 1 98.88 91 LEU A N 1
ATOM 661 C CA . LEU A 1 91 ? 12.75 7.289 -2.451 1 98.88 91 LEU A CA 1
ATOM 662 C C . LEU A 1 91 ? 13.797 8.219 -1.838 1 98.88 91 LEU A C 1
ATOM 664 O O . LEU A 1 91 ? 13.453 9.18 -1.152 1 98.88 91 LEU A O 1
ATOM 668 N N . LEU A 1 92 ? 15.062 7.977 -2.131 1 98.75 92 LEU A N 1
ATOM 669 C CA . LEU A 1 92 ? 16.156 8.742 -1.553 1 98.75 92 LEU A CA 1
ATOM 670 C C . LEU A 1 92 ? 16.156 10.172 -2.08 1 98.75 92 LEU A C 1
ATOM 672 O O . LEU A 1 92 ? 16.578 11.102 -1.382 1 98.75 92 LEU A O 1
ATOM 676 N N . ALA A 1 93 ? 15.664 10.359 -3.252 1 98.69 93 ALA A N 1
ATOM 677 C CA . ALA A 1 93 ? 15.648 11.672 -3.889 1 98.69 93 ALA A CA 1
ATOM 678 C C . ALA A 1 93 ? 14.484 12.523 -3.379 1 98.69 93 ALA A C 1
ATOM 680 O O . ALA A 1 93 ? 14.453 13.734 -3.592 1 98.69 93 ALA A O 1
ATOM 681 N N . HIS A 1 94 ? 13.555 11.906 -2.742 1 98.75 94 HIS A N 1
ATOM 682 C CA . HIS A 1 94 ? 12.328 12.594 -2.344 1 98.75 94 HIS A CA 1
ATOM 683 C C . HIS A 1 94 ? 12.531 13.367 -1.045 1 98.75 94 HIS A C 1
ATOM 685 O O . HIS A 1 94 ? 13.156 12.859 -0.108 1 98.75 94 HIS A O 1
ATOM 691 N N . LYS A 1 95 ? 11.922 14.547 -1.025 1 98.12 95 LYS A N 1
ATOM 692 C CA . LYS A 1 95 ? 11.922 15.383 0.17 1 98.12 95 LYS A CA 1
ATOM 693 C C . LYS A 1 95 ? 10.508 15.82 0.544 1 98.12 95 LYS A C 1
ATOM 695 O O . LYS A 1 95 ? 9.703 16.156 -0.329 1 98.12 95 LYS A O 1
ATOM 700 N N . LEU A 1 96 ? 10.242 15.719 1.834 1 98.06 96 LEU A N 1
ATOM 701 C CA . LEU A 1 96 ? 9.016 16.344 2.336 1 98.06 96 LEU A CA 1
ATOM 702 C C . LEU A 1 96 ? 9.133 17.859 2.324 1 98.06 96 LEU A C 1
ATOM 704 O O . LEU A 1 96 ? 10.18 18.406 2.682 1 98.06 96 LEU A O 1
ATOM 708 N N . ARG A 1 97 ? 8.047 18.469 1.854 1 97.25 97 ARG A N 1
ATOM 709 C CA . ARG A 1 97 ? 8.016 19.938 1.844 1 97.25 97 ARG A CA 1
ATOM 710 C C . ARG A 1 97 ? 7.031 20.469 2.877 1 97.25 97 ARG A C 1
ATOM 712 O O . ARG A 1 97 ? 5.902 19.984 2.975 1 97.25 97 ARG A O 1
ATOM 719 N N . ARG A 1 98 ? 7.445 21.469 3.562 1 94.62 98 ARG A N 1
ATOM 720 C CA . ARG A 1 98 ? 6.562 22.078 4.551 1 94.62 98 ARG A CA 1
ATOM 721 C C . ARG A 1 98 ? 5.355 22.719 3.883 1 94.62 98 ARG A C 1
ATOM 723 O O . ARG A 1 98 ? 5.465 23.266 2.779 1 94.62 98 ARG A O 1
ATOM 730 N N . ARG A 1 99 ? 4.289 22.625 4.613 1 91.31 99 ARG A N 1
ATOM 731 C CA . ARG A 1 99 ? 3.094 23.281 4.098 1 91.31 99 ARG A CA 1
ATOM 732 C C . ARG A 1 99 ? 3.209 24.797 4.207 1 91.31 99 ARG A C 1
ATOM 734 O O . ARG A 1 99 ? 3.695 25.312 5.215 1 91.31 99 ARG A O 1
ATOM 741 N N . ASP A 1 100 ? 3.109 25.531 3.041 1 76.56 100 ASP A N 1
ATOM 742 C CA . ASP A 1 100 ? 3.211 26.984 3.064 1 76.56 100 ASP A CA 1
ATOM 743 C C . ASP A 1 100 ? 2.08 27.594 3.885 1 76.56 100 ASP A C 1
ATOM 745 O O . ASP A 1 100 ? 0.918 27.219 3.732 1 76.56 100 ASP A O 1
ATOM 749 N N . GLY A 1 101 ? 1.975 27.531 5.32 1 54.34 101 GLY A N 1
ATOM 750 C CA . GLY A 1 101 ? 1.001 28.234 6.145 1 54.34 101 GLY A CA 1
ATOM 751 C C . GLY A 1 101 ? 0.259 29.328 5.395 1 54.34 101 GLY A C 1
ATOM 752 O O . GLY A 1 101 ? -0.824 29.75 5.809 1 54.34 101 GLY A O 1
ATOM 753 N N . MET A 1 102 ? 0.875 30.266 4.746 1 47.03 102 MET A N 1
ATOM 754 C CA . MET A 1 102 ? 0.311 31.594 4.484 1 47.03 102 MET A CA 1
ATOM 755 C C . MET A 1 102 ? -0.844 31.5 3.49 1 47.03 102 MET A C 1
ATOM 757 O O . MET A 1 102 ? -0.627 31.5 2.277 1 47.03 102 MET A O 1
ATOM 761 N N . GLY A 1 103 ? -1.644 30.516 3.295 1 33.38 103 GLY A N 1
ATOM 762 C CA . GLY A 1 103 ? -2.76 31.219 2.672 1 33.38 103 GLY A CA 1
ATOM 763 C C . GLY A 1 103 ? -3.459 32.188 3.605 1 33.38 103 GLY A C 1
ATOM 764 O O . GLY A 1 103 ? -3.336 32.062 4.828 1 33.38 103 GLY A O 1
ATOM 765 N N . MET B 1 1 ? 5.176 0.309 -15.906 1 48.91 1 MET B N 1
ATOM 766 C CA . MET B 1 1 ? 4.266 0.681 -14.828 1 48.91 1 ME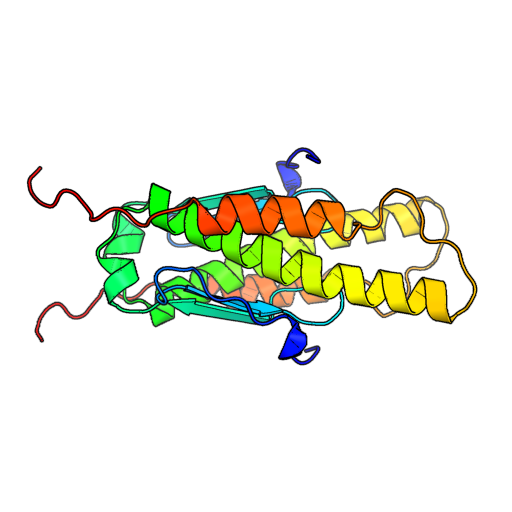T B CA 1
ATOM 767 C C . MET B 1 1 ? 2.838 0.247 -15.148 1 48.91 1 MET B C 1
ATOM 769 O O . MET B 1 1 ? 2.318 0.556 -16.219 1 48.91 1 MET B O 1
ATOM 773 N N . THR B 1 2 ? 2.414 -0.828 -14.477 1 77 2 THR B N 1
ATOM 774 C CA . THR B 1 2 ? 1.059 -1.283 -14.758 1 77 2 THR B CA 1
ATOM 775 C C . THR B 1 2 ? 0.04 -0.204 -14.398 1 77 2 THR B C 1
ATOM 777 O O . THR B 1 2 ? 0.24 0.556 -13.453 1 77 2 THR B O 1
ATOM 780 N N . ASP B 1 3 ? -0.891 0.108 -15.336 1 91.31 3 ASP B N 1
ATOM 781 C CA . ASP B 1 3 ? -1.913 1.145 -15.219 1 91.31 3 ASP B CA 1
ATOM 782 C C . ASP B 1 3 ? -2.852 0.863 -14.047 1 91.31 3 ASP B C 1
ATOM 784 O O . ASP B 1 3 ? -3.154 -0.295 -13.758 1 91.31 3 ASP B O 1
ATOM 788 N N . ALA B 1 4 ? -3.223 1.991 -13.445 1 96.25 4 ALA B N 1
ATOM 789 C CA . ALA B 1 4 ? -4.285 1.871 -12.445 1 96.25 4 ALA B CA 1
ATOM 790 C C . ALA B 1 4 ? -5.605 1.478 -13.102 1 96.25 4 ALA B C 1
ATOM 792 O O . ALA B 1 4 ? -5.887 1.867 -14.234 1 96.25 4 ALA B O 1
ATOM 793 N N . ASN B 1 5 ? -6.352 0.66 -12.438 1 97.5 5 ASN B N 1
ATOM 794 C CA . ASN B 1 5 ? -7.699 0.283 -12.859 1 97.5 5 ASN B CA 1
ATOM 795 C C . ASN B 1 5 ? -8.766 0.985 -12.023 1 97.5 5 ASN B C 1
ATOM 797 O O . ASN B 1 5 ? -8.844 0.784 -10.812 1 97.5 5 ASN B O 1
ATOM 801 N N . PRO B 1 6 ? -9.617 1.816 -12.664 1 97.31 6 PRO B N 1
ATOM 802 C CA . PRO B 1 6 ? -10.617 2.586 -11.922 1 97.31 6 PRO B CA 1
ATOM 803 C C . PRO B 1 6 ? -11.555 1.7 -11.109 1 97.31 6 PRO B C 1
ATOM 805 O O . PRO B 1 6 ? -12.141 2.156 -10.125 1 97.31 6 PRO B O 1
ATOM 808 N N . ALA B 1 7 ? -11.648 0.483 -11.422 1 97.31 7 ALA B N 1
ATOM 809 C CA . ALA B 1 7 ? -12.523 -0.437 -10.695 1 97.31 7 ALA B CA 1
ATOM 810 C C . ALA B 1 7 ? -12.031 -0.646 -9.266 1 97.31 7 ALA B C 1
ATOM 812 O O . ALA B 1 7 ? -12.789 -1.087 -8.406 1 97.31 7 ALA B O 1
ATOM 813 N N . PHE B 1 8 ? -10.789 -0.319 -9.016 1 98.31 8 PHE B N 1
ATOM 814 C CA . PHE B 1 8 ? -10.211 -0.564 -7.695 1 98.31 8 PHE B CA 1
ATOM 815 C C . PHE B 1 8 ? -10.156 0.72 -6.879 1 98.31 8 PHE B C 1
ATOM 817 O O . PHE B 1 8 ? -9.789 0.701 -5.703 1 98.31 8 PHE B O 1
ATOM 824 N N . ASP B 1 9 ? -10.445 1.851 -7.535 1 98.62 9 ASP B N 1
ATOM 825 C CA . ASP B 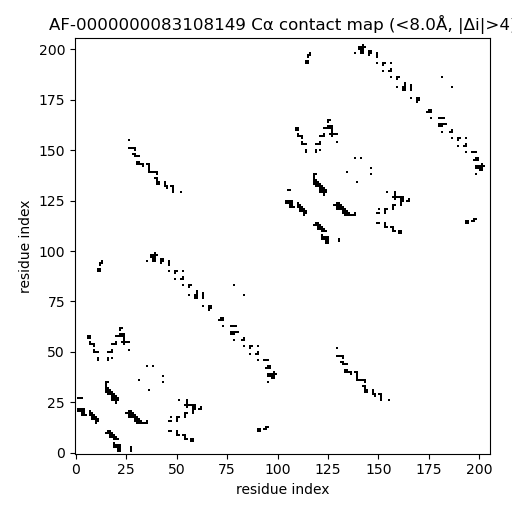1 9 ? -10.336 3.125 -6.832 1 98.62 9 ASP B CA 1
ATOM 826 C C . ASP B 1 9 ? -11.133 3.104 -5.527 1 98.62 9 ASP B C 1
ATOM 828 O O . ASP B 1 9 ? -12.289 2.678 -5.504 1 98.62 9 ASP B O 1
ATOM 832 N N . THR B 1 10 ? -10.5 3.57 -4.492 1 98.88 10 THR B N 1
ATOM 833 C CA . THR B 1 10 ? -11.133 3.588 -3.18 1 98.88 10 THR B CA 1
ATOM 834 C C . THR B 1 10 ? -10.938 4.941 -2.502 1 98.88 10 THR B C 1
ATOM 836 O O . THR B 1 10 ? -9.82 5.469 -2.473 1 98.88 10 THR B O 1
ATOM 839 N N . VAL B 1 11 ? -12.008 5.438 -1.97 1 98.88 11 VAL B N 1
ATOM 840 C CA . VAL B 1 11 ? -11.992 6.715 -1.268 1 98.88 11 VAL B CA 1
ATOM 841 C C . VAL B 1 11 ? -12.445 6.52 0.178 1 98.88 11 VAL B C 1
ATOM 843 O O . VAL B 1 11 ? -13.453 5.859 0.436 1 98.88 11 VAL B O 1
ATOM 846 N N . HIS B 1 12 ? -11.656 7.004 1.049 1 98.94 12 HIS B N 1
ATOM 847 C CA . HIS B 1 12 ? -12.07 7.027 2.447 1 98.94 12 HIS B CA 1
ATOM 848 C C . HIS B 1 12 ? -13.398 7.758 2.615 1 98.94 12 HIS B C 1
ATOM 850 O O . HIS B 1 12 ? -13.672 8.727 1.9 1 98.94 12 HIS B O 1
ATOM 856 N N . PRO B 1 13 ? -14.188 7.375 3.617 1 98.69 13 PRO B N 1
ATOM 857 C CA . PRO B 1 13 ? -15.508 7.984 3.773 1 98.69 13 PRO B CA 1
ATOM 858 C C . PRO B 1 13 ? -15.445 9.492 3.982 1 98.69 13 PRO B C 1
ATOM 860 O O . PRO B 1 13 ? -16.375 10.211 3.621 1 98.69 13 PRO B O 1
ATOM 863 N N . SER B 1 14 ? -14.383 9.953 4.512 1 98.25 14 SER B N 1
ATOM 864 C CA . SER B 1 14 ? -14.219 11.383 4.727 1 98.25 14 SER B CA 1
ATOM 865 C C . SER B 1 14 ? -14.094 12.133 3.402 1 98.25 14 SER B C 1
ATOM 867 O O . SER B 1 14 ? -14.242 13.352 3.357 1 98.25 14 SER B O 1
ATOM 869 N N . GLY B 1 15 ? -13.719 11.453 2.385 1 98.62 15 GLY B N 1
ATOM 870 C CA . GLY B 1 15 ? -13.477 12.055 1.083 1 98.62 15 GLY B CA 1
ATOM 871 C C . GLY B 1 15 ? -12.062 12.586 0.922 1 98.62 15 GLY B C 1
ATOM 872 O O . GLY B 1 15 ? -11.695 13.07 -0.151 1 98.62 15 GLY B O 1
ATOM 873 N N . HIS B 1 16 ? -11.156 12.375 1.943 1 98.62 16 HIS B N 1
ATOM 874 C CA . HIS B 1 16 ? -9.883 13.102 1.943 1 98.62 16 HIS B CA 1
ATOM 875 C C . HIS B 1 16 ? -8.719 12.164 1.643 1 98.62 16 HIS B C 1
ATOM 877 O O . HIS B 1 16 ? -7.562 12.586 1.626 1 98.62 16 HIS B O 1
ATOM 883 N N . ILE B 1 17 ? -8.914 10.891 1.446 1 98.88 17 ILE B N 1
ATOM 884 C CA . ILE B 1 17 ? -7.918 9.891 1.085 1 98.88 17 ILE B CA 1
ATOM 885 C C . ILE B 1 17 ? -8.406 9.078 -0.117 1 98.88 17 ILE B C 1
ATOM 887 O O . ILE B 1 17 ? -9.523 8.555 -0.106 1 98.88 17 ILE B O 1
ATOM 891 N N . MET B 1 18 ? -7.664 9.031 -1.12 1 98.81 18 MET B N 1
ATOM 892 C CA . MET B 1 18 ? -7.965 8.188 -2.273 1 98.81 18 MET B CA 1
ATOM 893 C C . MET B 1 18 ? -6.766 7.32 -2.639 1 98.81 18 MET B C 1
ATOM 895 O O . MET B 1 18 ? -5.629 7.793 -2.639 1 98.81 18 MET B O 1
ATOM 899 N N . VAL B 1 19 ? -7.039 6.105 -2.895 1 98.88 19 VAL B N 1
ATOM 900 C CA . VAL B 1 19 ? -6 5.168 -3.305 1 98.88 19 VAL B CA 1
ATOM 901 C C . VAL B 1 19 ? -6.391 4.504 -4.625 1 98.88 19 VAL B C 1
ATOM 903 O O . VAL B 1 19 ? -7.539 4.094 -4.801 1 98.88 19 VAL B O 1
ATOM 906 N N . ARG B 1 20 ? -5.492 4.492 -5.57 1 98.44 20 ARG B N 1
ATOM 907 C CA . ARG B 1 20 ? -5.629 3.762 -6.824 1 98.44 20 ARG B CA 1
ATOM 908 C C . ARG B 1 20 ? -4.625 2.613 -6.902 1 98.44 20 ARG B C 1
ATOM 910 O O . ARG B 1 20 ? -3.475 2.758 -6.488 1 98.44 20 ARG B O 1
ATOM 917 N N . SER B 1 21 ? -5.121 1.522 -7.367 1 97.94 21 SER B N 1
ATOM 918 C CA . SER B 1 21 ? -4.273 0.336 -7.449 1 97.94 21 SER B CA 1
ATOM 919 C C . SER B 1 21 ? -4.258 -0.233 -8.867 1 97.94 21 SER B C 1
ATOM 921 O O . SER B 1 21 ? -5.133 0.075 -9.672 1 97.94 21 SER B O 1
ATOM 923 N N . CYS B 1 22 ? -3.291 -1.019 -9.148 1 96.5 22 CYS B N 1
ATOM 924 C CA . CYS B 1 22 ? -3.15 -1.79 -10.375 1 96.5 22 CYS B CA 1
ATOM 925 C C . CYS B 1 22 ? -3.637 -3.221 -10.18 1 96.5 22 CYS B C 1
ATOM 927 O O . CYS B 1 22 ? -3.967 -3.623 -9.062 1 96.5 22 CYS B O 1
ATOM 929 N N . ARG B 1 23 ? -3.592 -3.883 -11.32 1 92.12 23 ARG B N 1
ATOM 930 C CA . ARG B 1 23 ? -3.873 -5.312 -11.227 1 92.12 23 ARG B CA 1
ATOM 931 C C . ARG B 1 23 ? -2.916 -5.996 -10.258 1 92.12 23 ARG B C 1
ATOM 933 O O . ARG B 1 23 ? -1.723 -5.691 -10.234 1 92.12 23 ARG B O 1
ATOM 940 N N . GLY B 1 24 ? -3.393 -6.883 -9.422 1 90.81 24 GLY B N 1
ATOM 941 C CA . GLY B 1 24 ? -2.559 -7.598 -8.469 1 90.81 24 GLY B CA 1
ATOM 942 C C . GLY B 1 24 ? -2.457 -6.898 -7.129 1 90.81 24 GLY B C 1
ATOM 943 O O . GLY B 1 24 ? -1.896 -7.445 -6.176 1 90.81 24 GLY B O 1
ATOM 944 N N . GLY B 1 25 ? -2.924 -5.695 -7.07 1 94.25 25 GLY B N 1
ATOM 945 C CA . GLY B 1 25 ? -3.037 -5.027 -5.785 1 94.25 25 GLY B CA 1
ATOM 946 C C . GLY B 1 25 ? -1.925 -4.027 -5.531 1 94.25 25 GLY B C 1
ATOM 947 O O . GLY B 1 25 ? -1.858 -3.424 -4.457 1 94.25 25 GLY B O 1
ATOM 948 N N . TYR B 1 26 ? -1.057 -3.859 -6.531 1 92.81 26 TYR B N 1
ATOM 949 C CA . TYR B 1 26 ? 0.016 -2.881 -6.391 1 9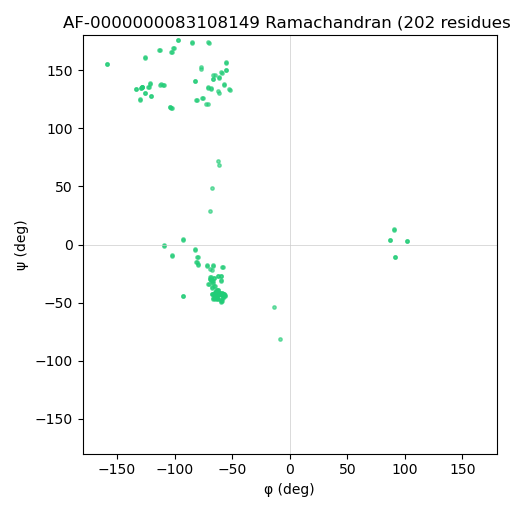2.81 26 TYR B CA 1
ATOM 950 C C . TYR B 1 26 ? -0.539 -1.462 -6.375 1 92.81 26 TYR B C 1
ATOM 952 O O . TYR B 1 26 ? -1.384 -1.111 -7.203 1 92.81 26 TYR B O 1
ATOM 960 N N . MET B 1 27 ? -0.052 -0.701 -5.438 1 96.5 27 MET B N 1
ATOM 961 C CA . MET B 1 27 ? -0.534 0.671 -5.305 1 96.5 27 MET B CA 1
ATOM 962 C C . MET B 1 27 ? 0.048 1.56 -6.402 1 96.5 27 MET B C 1
ATOM 964 O O . MET B 1 27 ? 1.267 1.62 -6.574 1 96.5 27 MET B O 1
ATOM 968 N N . HIS B 1 28 ? -0.802 2.229 -7.109 1 97.38 28 HIS B N 1
ATOM 969 C CA . HIS B 1 28 ? -0.404 3.129 -8.188 1 97.38 28 HIS B CA 1
ATOM 970 C C . HIS B 1 28 ? -0.242 4.559 -7.676 1 97.38 28 HIS B C 1
ATOM 972 O O . HIS B 1 28 ? 0.728 5.238 -8.023 1 97.38 28 HIS B O 1
ATOM 978 N N . SER B 1 29 ? -1.254 4.984 -6.836 1 97.94 29 SER B N 1
ATOM 979 C CA . SER B 1 29 ? -1.2 6.359 -6.348 1 97.94 29 SER B CA 1
ATOM 980 C C . SER B 1 29 ? -2.025 6.527 -5.074 1 97.94 29 SER B C 1
ATOM 982 O O . SER B 1 29 ? -2.939 5.742 -4.812 1 97.94 29 SER B O 1
ATOM 984 N N . VAL B 1 30 ? -1.633 7.531 -4.312 1 98.56 30 VAL B N 1
ATOM 985 C CA . VAL B 1 30 ? -2.365 8.008 -3.145 1 98.56 30 VAL B CA 1
ATOM 986 C C . VAL B 1 30 ? -2.555 9.523 -3.23 1 98.56 30 VAL B C 1
ATOM 988 O O . VAL B 1 30 ? -1.631 10.25 -3.605 1 98.56 30 VAL B O 1
ATOM 991 N N . ALA B 1 31 ? -3.736 9.938 -2.957 1 98.62 31 ALA B N 1
ATOM 992 C CA . ALA B 1 31 ? -4.02 11.367 -2.891 1 98.62 31 ALA B CA 1
ATOM 993 C C . ALA B 1 31 ? -4.582 11.75 -1.526 1 98.62 31 ALA B C 1
ATOM 995 O O . ALA B 1 31 ? -5.445 11.055 -0.984 1 98.62 31 ALA B O 1
ATOM 996 N N . LEU B 1 32 ? -4.086 12.789 -1.044 1 98.75 32 LEU B N 1
ATOM 997 C CA . LEU B 1 32 ? -4.551 13.383 0.203 1 98.75 32 LEU B CA 1
ATOM 998 C C . LEU B 1 32 ? -5.023 14.82 -0.025 1 98.75 32 LEU B C 1
ATOM 1000 O O . LEU B 1 32 ? -4.398 15.57 -0.775 1 98.75 32 LEU B O 1
ATOM 1004 N N . SER B 1 33 ? -6.137 15.141 0.619 1 97.94 33 SER B N 1
ATOM 1005 C CA . SER B 1 33 ? -6.531 16.547 0.602 1 97.94 33 SER B CA 1
ATOM 1006 C C . SER B 1 33 ? -5.824 17.328 1.702 1 97.94 33 SER B C 1
ATOM 1008 O O . SER B 1 33 ? -5.246 16.75 2.617 1 97.94 33 SER B O 1
ATOM 1010 N N . ASP B 1 34 ? -6.039 18.641 1.654 1 95.38 34 ASP B N 1
ATOM 1011 C CA . ASP B 1 34 ? -5.5 19.5 2.703 1 95.38 34 ASP B CA 1
ATOM 1012 C C . ASP B 1 34 ? -6.176 19.234 4.043 1 95.38 34 ASP B C 1
ATOM 1014 O O . ASP B 1 34 ? -5.535 19.312 5.094 1 95.38 34 ASP B O 1
ATOM 1018 N N . ALA B 1 35 ? -7.367 18.859 3.998 1 95.75 35 ALA B N 1
ATOM 1019 C CA . ALA B 1 35 ? -8.102 18.594 5.23 1 95.75 35 ALA B CA 1
ATOM 1020 C C . ALA B 1 35 ? -7.539 17.375 5.953 1 95.75 35 ALA B C 1
ATOM 1022 O O . ALA B 1 35 ? -7.535 17.328 7.188 1 95.75 35 ALA B O 1
ATOM 1023 N N . ALA B 1 36 ? -7.047 16.438 5.254 1 97 36 ALA B N 1
ATOM 1024 C CA . ALA B 1 36 ? -6.41 15.273 5.863 1 97 36 ALA B CA 1
ATOM 1025 C C . ALA B 1 36 ? -5.184 15.672 6.672 1 97 36 ALA B C 1
ATOM 1027 O O . ALA B 1 36 ? -4.871 15.055 7.691 1 97 36 ALA B O 1
ATOM 1028 N N . MET B 1 37 ? -4.602 16.781 6.262 1 96.12 37 MET B N 1
ATOM 1029 C CA . MET B 1 37 ? -3.355 17.219 6.887 1 96.12 37 MET B CA 1
ATOM 1030 C C . MET B 1 37 ? -3.631 17.906 8.219 1 96.12 37 MET B C 1
ATOM 1032 O O . MET B 1 37 ? -2.709 18.156 9 1 96.12 37 MET 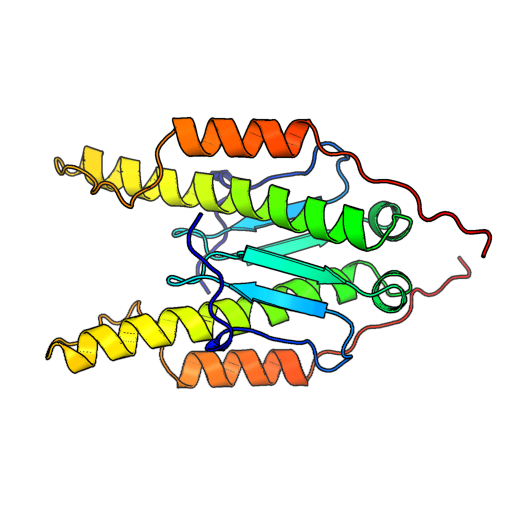B O 1
ATOM 1036 N N . GLU B 1 38 ? -4.832 18.172 8.453 1 95.25 38 GLU B N 1
ATOM 1037 C CA . GLU B 1 38 ? -5.242 18.797 9.711 1 95.25 38 GLU B CA 1
ATOM 1038 C C . GLU B 1 38 ? -5.629 17.734 10.742 1 95.25 38 GLU B C 1
ATOM 1040 O O . GLU B 1 38 ? -6.023 18.062 11.859 1 95.25 38 GLU B O 1
ATOM 1045 N N . THR B 1 39 ? -5.473 16.5 10.43 1 96.81 39 THR B N 1
ATOM 1046 C CA . THR B 1 39 ? -5.852 15.414 11.32 1 96.81 39 THR B CA 1
ATOM 1047 C C . THR B 1 39 ? -4.629 14.844 12.039 1 96.81 39 THR B C 1
ATOM 1049 O O . THR B 1 39 ? -3.492 15.195 11.703 1 96.81 39 THR B O 1
ATOM 1052 N N . ASP B 1 40 ? -4.914 14.016 13.023 1 96.81 40 ASP B N 1
ATOM 1053 C CA . ASP B 1 40 ? -3.779 13.477 13.766 1 96.81 40 ASP B CA 1
ATOM 1054 C C . ASP B 1 40 ? -3.082 12.375 12.969 1 96.81 40 ASP B C 1
ATOM 1056 O O . ASP B 1 40 ? -3.727 11.648 12.203 1 96.81 40 ASP B O 1
ATOM 1060 N N . ALA B 1 41 ? -1.848 12.242 13.203 1 97.81 41 ALA B N 1
ATOM 1061 C CA . ALA B 1 41 ? -0.971 11.375 12.422 1 97.81 41 ALA B CA 1
ATOM 1062 C C . ALA B 1 41 ? -1.426 9.922 12.5 1 97.81 41 ALA B C 1
ATOM 1064 O O . ALA B 1 41 ? -1.469 9.219 11.492 1 97.81 41 ALA B O 1
ATOM 1065 N N . ASP B 1 42 ? -1.806 9.461 13.656 1 97.81 42 ASP B N 1
ATOM 1066 C CA . ASP B 1 42 ? -2.178 8.062 13.852 1 97.81 42 ASP B CA 1
ATOM 1067 C C . ASP B 1 42 ? -3.455 7.723 13.086 1 97.81 42 ASP B C 1
ATOM 1069 O O . ASP B 1 42 ? -3.535 6.688 12.422 1 97.81 42 ASP B O 1
ATOM 1073 N N . THR B 1 43 ? -4.434 8.633 13.234 1 98 43 THR B N 1
ATOM 1074 C CA . THR B 1 43 ? -5.699 8.344 12.562 1 98 43 THR B CA 1
ATOM 1075 C C . THR B 1 43 ? -5.551 8.477 11.055 1 98 43 THR B C 1
ATOM 1077 O O . THR B 1 43 ? -6.176 7.738 10.297 1 98 43 THR B O 1
ATOM 1080 N N . LEU B 1 44 ? -4.711 9.406 10.562 1 98.62 44 LEU B N 1
ATOM 1081 C CA . LEU B 1 44 ? -4.469 9.492 9.125 1 98.62 44 LEU B CA 1
ATOM 1082 C C . LEU B 1 44 ? -3.76 8.242 8.617 1 98.62 44 LEU B C 1
ATOM 1084 O O . LEU B 1 44 ? -4.164 7.66 7.609 1 98.62 44 LEU B O 1
ATOM 1088 N N . ALA B 1 45 ? -2.713 7.801 9.328 1 98.81 45 ALA B N 1
ATOM 1089 C CA . ALA B 1 45 ? -1.983 6.598 8.938 1 98.81 45 ALA B CA 1
ATOM 1090 C C . ALA B 1 45 ? -2.922 5.398 8.836 1 98.81 45 ALA B C 1
ATOM 1092 O O . ALA B 1 45 ? -2.883 4.656 7.852 1 98.81 45 ALA B O 1
ATOM 1093 N N . ARG B 1 46 ? -3.775 5.266 9.773 1 98.62 46 ARG B N 1
ATOM 1094 C CA . ARG B 1 46 ? -4.723 4.156 9.781 1 98.62 46 ARG B CA 1
ATOM 1095 C C . ARG B 1 46 ? -5.727 4.285 8.641 1 98.62 46 ARG B C 1
ATOM 1097 O O . ARG B 1 46 ? -6.074 3.291 8 1 98.62 46 ARG B O 1
ATOM 1104 N N . GLY B 1 47 ? -6.207 5.508 8.438 1 98.81 47 GLY B N 1
ATOM 1105 C CA . GLY B 1 47 ? -7.113 5.73 7.32 1 98.81 47 GLY B CA 1
ATOM 1106 C C . GLY B 1 47 ? -6.504 5.371 5.977 1 98.81 47 GLY B C 1
ATOM 1107 O O . GLY B 1 47 ? -7.164 4.77 5.129 1 98.81 47 GLY B O 1
ATOM 1108 N N . ILE B 1 48 ? -5.27 5.715 5.773 1 98.88 48 ILE B N 1
ATOM 1109 C CA . ILE B 1 48 ? -4.555 5.383 4.543 1 98.88 48 ILE B CA 1
ATOM 1110 C C . ILE B 1 48 ? -4.434 3.865 4.41 1 98.88 48 ILE B C 1
ATOM 1112 O O . ILE B 1 48 ? -4.703 3.305 3.346 1 98.88 48 ILE B O 1
ATOM 1116 N N . LEU B 1 49 ? -4.055 3.211 5.488 1 98.81 49 LEU B N 1
ATOM 1117 C CA . LEU B 1 49 ? -3.9 1.761 5.496 1 98.81 49 LEU B CA 1
ATOM 1118 C C . LEU B 1 49 ? -5.2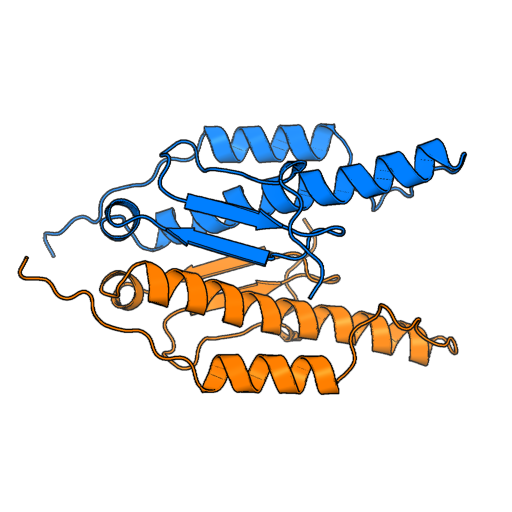15 1.07 5.148 1 98.81 49 LEU B C 1
ATOM 1120 O O . LEU B 1 49 ? -5.242 0.154 4.324 1 98.81 49 LEU B O 1
ATOM 1124 N N . LEU B 1 50 ? -6.301 1.483 5.785 1 98.88 50 LEU B N 1
ATOM 1125 C CA . LEU B 1 50 ? -7.609 0.873 5.562 1 98.88 50 LEU B CA 1
ATOM 1126 C C . LEU B 1 50 ? -8.078 1.102 4.133 1 98.88 50 LEU B C 1
ATOM 1128 O O . LEU B 1 50 ? -8.633 0.197 3.504 1 98.88 50 LEU B O 1
ATOM 1132 N N . THR B 1 51 ? -7.871 2.27 3.615 1 98.88 51 THR B N 1
ATOM 1133 C CA . THR B 1 51 ? -8.25 2.582 2.242 1 98.88 51 THR B CA 1
ATOM 1134 C C . THR B 1 51 ? -7.441 1.75 1.252 1 98.88 51 THR B C 1
ATOM 1136 O O . THR B 1 51 ? -7.996 1.189 0.305 1 98.88 51 THR B O 1
ATOM 1139 N N . ALA B 1 52 ? -6.141 1.667 1.491 1 98.69 52 ALA B N 1
ATOM 1140 C CA . ALA B 1 52 ? -5.254 0.873 0.644 1 98.69 52 ALA B CA 1
ATOM 1141 C C . ALA B 1 52 ? -5.637 -0.604 0.686 1 98.69 52 ALA B C 1
ATOM 1143 O O . ALA B 1 52 ? -5.586 -1.294 -0.336 1 98.69 52 ALA B O 1
ATOM 1144 N N . ASP B 1 53 ? -6.004 -1.093 1.823 1 98.19 53 ASP B N 1
ATOM 1145 C CA . ASP B 1 53 ? -6.414 -2.484 1.989 1 98.19 53 ASP B CA 1
ATOM 1146 C C . ASP B 1 53 ? -7.609 -2.814 1.1 1 98.19 53 ASP B C 1
ATOM 1148 O O . ASP B 1 53 ? -7.594 -3.809 0.371 1 98.19 53 ASP B O 1
ATOM 1152 N N . VAL B 1 54 ? -8.617 -1.983 1.14 1 98.81 54 VAL B N 1
ATOM 1153 C CA . VAL B 1 54 ? -9.812 -2.195 0.336 1 98.81 54 VAL B CA 1
ATOM 1154 C C . VAL B 1 54 ? -9.461 -2.139 -1.148 1 98.81 54 VAL B C 1
ATOM 1156 O O . VAL B 1 54 ? -9.875 -2.998 -1.927 1 98.81 54 VAL B O 1
ATOM 1159 N N . ALA B 1 55 ? -8.664 -1.113 -1.53 1 98.75 55 ALA B N 1
ATOM 1160 C CA . ALA B 1 55 ? -8.25 -1.005 -2.926 1 98.75 55 ALA B CA 1
ATOM 1161 C C . ALA B 1 55 ? -7.512 -2.264 -3.377 1 98.75 55 ALA B C 1
ATOM 1163 O O . ALA B 1 55 ? -7.766 -2.783 -4.465 1 98.75 55 ALA B O 1
ATOM 1164 N N . CYS B 1 56 ? -6.637 -2.762 -2.543 1 98.12 56 CYS B N 1
ATOM 1165 C CA . CYS B 1 56 ? -5.855 -3.957 -2.842 1 98.12 56 CYS B CA 1
ATOM 1166 C C . CYS B 1 56 ? -6.758 -5.176 -2.98 1 98.12 56 CYS B C 1
ATOM 1168 O O . CYS B 1 56 ? -6.613 -5.961 -3.922 1 98.12 56 CYS B O 1
ATOM 1170 N N . LEU B 1 57 ? -7.73 -5.316 -2.082 1 98.25 57 LEU B N 1
ATOM 1171 C CA . LEU B 1 57 ? -8.609 -6.48 -2.086 1 98.25 57 LEU B CA 1
ATOM 1172 C C . LEU B 1 57 ? -9.5 -6.484 -3.324 1 98.25 57 LEU B C 1
ATOM 1174 O O . LEU B 1 57 ? -9.758 -7.539 -3.908 1 98.25 57 LEU B O 1
ATOM 1178 N N . LYS B 1 58 ? -9.961 -5.309 -3.766 1 98.5 58 LYS B N 1
ATOM 1179 C CA . LYS B 1 58 ? -10.711 -5.227 -5.016 1 98.5 58 LYS B CA 1
ATOM 1180 C C . LYS B 1 58 ? -9.891 -5.766 -6.184 1 98.5 58 LYS B C 1
ATOM 1182 O O . LYS B 1 58 ? -10.398 -6.52 -7.016 1 98.5 58 LYS B O 1
ATOM 1187 N N . ALA B 1 59 ? -8.656 -5.406 -6.195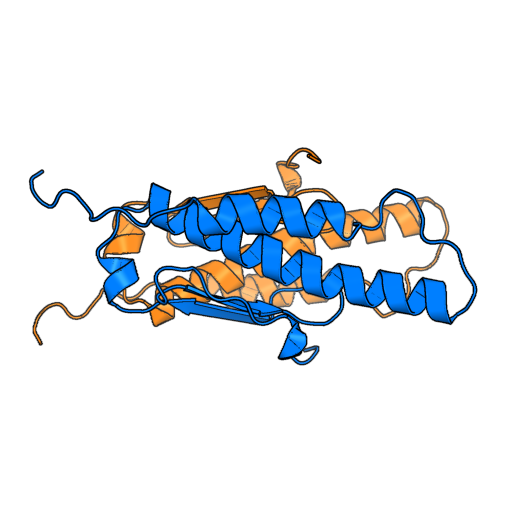 1 97.5 59 ALA B N 1
ATOM 1188 C CA . ALA B 1 59 ? -7.766 -5.844 -7.266 1 97.5 59 ALA B CA 1
ATOM 1189 C C . ALA B 1 59 ? -7.535 -7.352 -7.207 1 97.5 59 ALA B C 1
ATOM 1191 O O . ALA B 1 59 ? -7.535 -8.023 -8.242 1 97.5 59 ALA B O 1
ATOM 1192 N N . LEU B 1 60 ? -7.332 -7.859 -5.98 1 96.94 60 LEU B N 1
ATOM 1193 C CA . LEU B 1 60 ? -7.059 -9.281 -5.824 1 96.94 60 LEU B CA 1
ATOM 1194 C C . LEU B 1 60 ? -8.289 -10.117 -6.168 1 96.94 60 LEU B C 1
ATOM 1196 O O . LEU B 1 60 ? -8.164 -11.227 -6.68 1 96.94 60 LEU B O 1
ATOM 1200 N N . LEU B 1 61 ? -9.484 -9.578 -5.938 1 97.94 61 LEU B N 1
ATOM 1201 C CA . LEU B 1 61 ? -10.719 -10.289 -6.266 1 97.94 61 LEU B CA 1
ATOM 1202 C C . LEU B 1 61 ? -10.891 -10.398 -7.777 1 97.94 61 LEU B C 1
ATOM 1204 O O . LEU B 1 61 ? -11.508 -11.352 -8.266 1 97.94 61 LEU B O 1
ATOM 1208 N N . GLU B 1 62 ? -10.367 -9.414 -8.5 1 97.19 62 GLU B N 1
ATOM 1209 C CA . GLU B 1 62 ? -10.352 -9.547 -9.953 1 97.19 62 GLU B CA 1
ATOM 1210 C C . GLU B 1 62 ? -9.539 -10.766 -10.391 1 97.19 62 GLU B C 1
ATOM 1212 O O . GLU B 1 62 ? -9.938 -11.484 -11.305 1 97.19 62 GLU B O 1
ATOM 1217 N N . ILE B 1 63 ? -8.438 -11.008 -9.805 1 95.38 63 ILE B N 1
ATOM 1218 C CA . ILE B 1 63 ? -7.609 -12.164 -10.102 1 95.38 63 ILE B CA 1
ATOM 1219 C C . ILE B 1 63 ? -8.375 -13.445 -9.773 1 95.38 63 ILE B C 1
ATOM 1221 O O . ILE B 1 63 ? -8.344 -14.414 -10.547 1 95.38 63 ILE B O 1
ATOM 1225 N N . ARG B 1 64 ? -9.062 -13.445 -8.648 1 96.56 64 ARG B N 1
ATOM 1226 C CA . ARG B 1 64 ? -9.883 -14.602 -8.281 1 96.56 64 ARG B CA 1
ATOM 1227 C C . ARG B 1 64 ? -10.914 -14.906 -9.367 1 96.56 64 ARG B C 1
ATOM 1229 O O . ARG B 1 64 ? -11.07 -16.062 -9.766 1 96.56 64 ARG B O 1
ATOM 1236 N N . ASP B 1 65 ? -11.523 -13.891 -9.828 1 97.38 65 ASP B N 1
ATOM 1237 C CA . ASP B 1 65 ? -12.539 -14.031 -10.859 1 97.38 65 ASP B CA 1
ATOM 1238 C C . ASP B 1 65 ? -11.938 -14.586 -12.148 1 97.38 65 ASP B C 1
ATOM 1240 O O . ASP B 1 65 ? -12.555 -15.414 -12.828 1 97.38 65 ASP B O 1
ATOM 1244 N N . GLU B 1 66 ? -10.766 -14.117 -12.438 1 96.12 66 GLU B N 1
ATOM 1245 C CA . GLU B 1 66 ? -10.07 -14.609 -13.617 1 96.12 66 GLU B CA 1
ATOM 1246 C C . GLU B 1 66 ? -9.758 -16.094 -13.5 1 96.12 66 GLU B C 1
ATOM 1248 O O . GLU B 1 66 ? -9.891 -16.844 -14.469 1 96.12 66 GLU B O 1
ATOM 1253 N N . ILE B 1 67 ? -9.367 -16.516 -12.344 1 96.56 67 ILE B N 1
ATOM 1254 C CA . ILE B 1 67 ? -9.055 -17.906 -12.086 1 96.56 67 ILE B CA 1
ATOM 1255 C C . ILE B 1 67 ? -10.305 -18.766 -12.273 1 96.56 67 ILE B C 1
ATOM 1257 O O . ILE B 1 67 ? -10.266 -19.781 -12.961 1 96.56 67 ILE B O 1
ATOM 1261 N N . LEU B 1 68 ? -11.406 -18.312 -11.703 1 97.12 68 LEU B N 1
ATOM 1262 C CA . LEU B 1 68 ? -12.68 -19.016 -11.805 1 97.12 68 LEU B CA 1
ATOM 1263 C C . LEU B 1 68 ? -13.156 -19.078 -13.25 1 97.12 68 LEU B C 1
ATOM 1265 O O . LEU B 1 68 ? -13.586 -20.125 -13.727 1 97.12 68 LEU B O 1
ATOM 1269 N N . ALA B 1 69 ? -12.984 -17.984 -13.93 1 97.5 69 ALA B N 1
ATOM 1270 C CA . ALA B 1 69 ? -13.438 -17.875 -15.32 1 97.5 69 ALA B CA 1
ATOM 1271 C C . ALA B 1 69 ? -12.641 -18.828 -16.219 1 97.5 69 ALA B C 1
ATOM 1273 O O . ALA B 1 69 ? -13.164 -19.312 -17.234 1 97.5 69 ALA B O 1
ATOM 1274 N N . ALA B 1 70 ? -11.445 -19.062 -15.805 1 96.75 70 ALA B N 1
ATOM 1275 C CA . ALA B 1 70 ? -10.57 -19.953 -16.547 1 96.75 70 ALA B CA 1
ATOM 1276 C C . ALA B 1 70 ? -10.859 -21.422 -16.203 1 96.75 70 ALA B C 1
ATOM 1278 O O . ALA B 1 70 ? -10.242 -22.328 -16.75 1 96.75 70 ALA B O 1
ATOM 1279 N N . GLY B 1 71 ? -11.758 -21.625 -15.25 1 97.75 71 GLY B N 1
ATOM 1280 C CA . GLY B 1 71 ? -12.188 -22.969 -14.898 1 97.75 71 GLY B CA 1
ATOM 1281 C C . GLY B 1 71 ? -11.352 -23.594 -13.789 1 97.75 71 GLY B C 1
ATOM 1282 O O . GLY B 1 71 ? -11.383 -24.797 -13.594 1 97.75 71 GLY B O 1
ATOM 1283 N N . HIS B 1 72 ? -10.555 -22.781 -13.148 1 97.94 72 HIS B N 1
ATOM 1284 C CA . HIS B 1 72 ? -9.719 -23.25 -12.047 1 97.94 72 HIS B CA 1
ATOM 1285 C C . HIS B 1 72 ? -10.305 -22.859 -10.695 1 97.94 72 HIS B C 1
ATOM 1287 O O . HIS B 1 72 ? -11.258 -22.078 -10.633 1 97.94 72 HIS B O 1
ATOM 1293 N N . THR B 1 73 ? -9.789 -23.484 -9.641 1 96.69 73 THR B N 1
ATOM 1294 C CA . THR B 1 73 ? -10.18 -23.172 -8.273 1 96.69 73 THR B CA 1
ATOM 1295 C C . THR B 1 73 ? -9.102 -22.328 -7.586 1 96.69 73 THR B C 1
ATOM 1297 O O . THR B 1 73 ? -7.949 -22.75 -7.484 1 96.69 73 THR B O 1
ATOM 1300 N N . PRO B 1 74 ? -9.469 -21.156 -7.219 1 95.81 74 PRO B N 1
ATOM 1301 C CA . PRO B 1 74 ? -8.469 -20.391 -6.477 1 95.81 74 PRO B CA 1
ATOM 1302 C C . PRO B 1 74 ? -8.023 -21.078 -5.195 1 95.81 74 PRO B C 1
ATOM 1304 O O . PRO B 1 74 ? -8.805 -21.797 -4.57 1 95.81 74 PRO B O 1
ATOM 1307 N N . SER B 1 75 ? -6.824 -20.859 -4.863 1 93.75 75 SER B N 1
ATOM 1308 C CA . SER B 1 75 ? -6.336 -21.406 -3.6 1 93.75 75 SER B CA 1
ATOM 1309 C C . SER B 1 75 ? -6.953 -20.672 -2.412 1 93.75 75 SER B C 1
ATOM 1311 O O . SER B 1 75 ? -7.578 -19.625 -2.578 1 93.75 75 SER B O 1
ATOM 1313 N N . ALA B 1 76 ? -6.68 -21.156 -1.236 1 92.81 76 ALA B N 1
ATOM 1314 C CA . ALA B 1 76 ? -7.215 -20.562 -0.016 1 92.81 76 ALA B CA 1
ATOM 1315 C C . ALA B 1 76 ? -6.539 -19.219 0.281 1 92.81 76 ALA B C 1
ATOM 1317 O O . ALA B 1 76 ? -7.07 -18.406 1.041 1 92.81 76 ALA B O 1
ATOM 1318 N N . GLU B 1 77 ? -5.383 -18.922 -0.29 1 89.12 77 GLU B N 1
ATOM 1319 C CA . GLU B 1 77 ? -4.605 -17.719 -0.022 1 89.12 77 GLU B CA 1
ATOM 1320 C C . GLU B 1 77 ? -5.168 -16.516 -0.787 1 89.12 77 GLU B C 1
ATOM 1322 O O . GLU B 1 77 ? -4.879 -15.367 -0.448 1 89.12 77 GLU B O 1
ATOM 1327 N N . VAL B 1 78 ? -5.977 -16.859 -1.774 1 94.31 78 VAL B N 1
ATOM 1328 C CA . VAL B 1 78 ? -6.578 -15.805 -2.574 1 94.31 78 VAL B CA 1
ATOM 1329 C C . VAL B 1 78 ? -7.797 -15.242 -1.852 1 94.31 78 VAL B C 1
ATOM 1331 O O . VAL B 1 78 ? -8.719 -15.984 -1.498 1 94.31 78 VAL B O 1
ATOM 1334 N N . PRO B 1 79 ? -7.801 -13.922 -1.635 1 96.5 79 PRO B N 1
ATOM 1335 C CA . PRO B 1 79 ? -8.891 -13.32 -0.866 1 96.5 79 PRO B CA 1
ATOM 1336 C C . PRO B 1 79 ? -10.266 -13.633 -1.444 1 96.5 79 PRO B C 1
ATOM 1338 O O . PRO B 1 79 ? -10.383 -13.945 -2.633 1 96.5 79 PRO B O 1
ATOM 1341 N N . THR B 1 80 ? -11.266 -13.555 -0.623 1 97.56 80 THR B N 1
ATOM 1342 C CA . THR B 1 80 ? -12.664 -13.82 -0.963 1 97.56 80 THR B CA 1
ATOM 1343 C C . THR B 1 80 ? -13.492 -12.539 -0.868 1 97.56 80 THR B C 1
ATOM 1345 O O . THR B 1 80 ? -13.039 -11.539 -0.309 1 97.56 80 THR B O 1
ATOM 1348 N N . PRO B 1 81 ? -14.695 -12.594 -1.393 1 98 81 PRO B N 1
ATOM 1349 C CA . PRO B 1 81 ? -15.586 -11.438 -1.237 1 98 81 PRO B CA 1
ATOM 1350 C C . PRO B 1 81 ? -15.867 -11.102 0.225 1 98 81 PRO B C 1
ATOM 1352 O O . PRO B 1 81 ? -16.078 -9.93 0.565 1 98 81 PRO B O 1
ATOM 1355 N N . GLN B 1 82 ? -15.859 -12.125 1.069 1 98.25 82 GLN B N 1
ATOM 1356 C CA . GLN B 1 82 ? -16.062 -11.883 2.492 1 98.25 82 GLN B CA 1
ATOM 1357 C C . GLN B 1 82 ? -14.914 -11.078 3.086 1 98.25 82 GLN B C 1
ATOM 1359 O O . GLN B 1 82 ? -15.125 -10.258 3.984 1 98.25 82 GLN B O 1
ATOM 1364 N N . ASP B 1 83 ? -13.688 -11.328 2.607 1 98.19 83 ASP B N 1
ATOM 1365 C CA . ASP B 1 83 ? -12.539 -10.547 3.045 1 98.19 83 ASP B CA 1
ATOM 1366 C C . ASP B 1 83 ? -12.711 -9.07 2.689 1 98.19 83 ASP B C 1
ATOM 1368 O O . ASP B 1 83 ? -12.406 -8.188 3.5 1 98.19 83 ASP B O 1
ATOM 1372 N N . LEU B 1 84 ? -13.188 -8.812 1.527 1 98.62 84 LEU B N 1
ATOM 1373 C CA . LEU B 1 84 ? -13.422 -7.441 1.093 1 98.62 84 LEU B CA 1
ATOM 1374 C C . LEU B 1 84 ? -14.508 -6.781 1.944 1 98.62 84 LEU B C 1
ATOM 1376 O O . LEU B 1 84 ? -14.344 -5.637 2.375 1 98.62 84 LEU B O 1
ATOM 1380 N N . ASP B 1 85 ? -15.57 -7.523 2.193 1 98.75 85 ASP B N 1
ATOM 1381 C CA . ASP B 1 85 ? -16.656 -6.988 3.023 1 98.75 85 ASP B CA 1
ATOM 1382 C C . ASP B 1 85 ? -16.125 -6.566 4.395 1 98.75 85 ASP B C 1
ATOM 1384 O O . ASP B 1 85 ? -16.469 -5.492 4.895 1 98.75 85 ASP B O 1
ATOM 1388 N N . ALA B 1 86 ? -15.289 -7.41 4.918 1 98.75 86 ALA B N 1
ATOM 1389 C CA . ALA B 1 86 ? -14.734 -7.121 6.238 1 98.75 86 ALA B CA 1
ATOM 1390 C C . ALA B 1 86 ? -13.852 -5.871 6.203 1 98.75 86 ALA B C 1
ATOM 1392 O O . ALA B 1 86 ? -13.906 -5.043 7.113 1 98.75 86 ALA B O 1
ATOM 1393 N N . ALA B 1 87 ? -13.078 -5.742 5.227 1 98.69 87 ALA B N 1
ATOM 1394 C CA . ALA B 1 87 ? -12.211 -4.574 5.078 1 98.69 87 ALA B CA 1
ATOM 1395 C C . ALA B 1 87 ? -13.039 -3.303 4.891 1 98.69 87 ALA B C 1
ATOM 1397 O O . ALA B 1 87 ? -12.703 -2.254 5.449 1 98.69 87 ALA B O 1
ATOM 1398 N N . ILE B 1 88 ? -14.086 -3.393 4.105 1 98.88 88 ILE B N 1
ATOM 1399 C CA . ILE B 1 88 ? -14.961 -2.25 3.857 1 98.88 88 ILE B CA 1
ATOM 1400 C C . ILE B 1 88 ? -15.625 -1.813 5.164 1 98.88 88 ILE B C 1
ATOM 1402 O O . ILE B 1 88 ? -15.734 -0.616 5.438 1 98.88 88 ILE B O 1
ATOM 1406 N N . GLU B 1 89 ? -16.062 -2.734 5.949 1 98.88 89 GLU B N 1
ATOM 1407 C CA . GLU B 1 89 ? -16.688 -2.414 7.23 1 98.88 89 GLU B CA 1
ATOM 1408 C C . GLU B 1 89 ? -15.734 -1.632 8.125 1 98.88 89 GLU B C 1
ATOM 1410 O O . GLU B 1 89 ? -16.125 -0.642 8.75 1 98.88 89 GLU B O 1
ATOM 1415 N N . LYS B 1 90 ? -14.484 -2.102 8.211 1 98.75 90 LYS B N 1
ATOM 1416 C CA . LYS B 1 90 ? -13.477 -1.39 8.992 1 98.75 90 LYS B CA 1
ATOM 1417 C C . LYS B 1 90 ? -13.258 0.023 8.453 1 98.75 90 LYS B C 1
ATOM 1419 O O . LYS B 1 90 ? -13.156 0.977 9.227 1 98.75 90 LYS B O 1
ATOM 1424 N N . LEU B 1 91 ? -13.211 0.102 7.145 1 98.88 91 LEU B N 1
ATOM 1425 C CA . LEU B 1 91 ? -12.992 1.399 6.512 1 98.88 91 LEU B CA 1
ATOM 1426 C C . LEU B 1 91 ? -14.156 2.348 6.809 1 98.88 91 LEU B C 1
ATOM 1428 O O . LEU B 1 91 ? -13.938 3.51 7.156 1 98.88 91 LEU B O 1
ATOM 1432 N N . LEU B 1 92 ? -15.375 1.856 6.746 1 98.75 92 LEU B N 1
ATOM 1433 C CA . LEU B 1 92 ? -16.562 2.678 6.941 1 98.75 92 LEU B CA 1
ATOM 1434 C C . LEU B 1 92 ? -16.672 3.139 8.391 1 98.75 92 LEU B C 1
ATOM 1436 O O . LEU B 1 92 ? -17.219 4.211 8.664 1 98.75 92 LEU B O 1
ATOM 1440 N N . ALA B 1 93 ? -16.141 2.379 9.281 1 98.69 93 ALA B N 1
ATOM 1441 C CA . ALA B 1 93 ? -16.219 2.686 10.711 1 98.69 93 ALA B CA 1
ATOM 1442 C C . ALA B 1 93 ? -15.164 3.713 11.109 1 98.69 93 ALA B C 1
ATOM 1444 O O . ALA B 1 93 ? -15.242 4.293 12.195 1 98.69 93 ALA B O 1
ATOM 1445 N N . HIS B 1 94 ? -14.211 3.924 10.289 1 98.75 94 HIS B N 1
ATOM 1446 C CA . HIS B 1 94 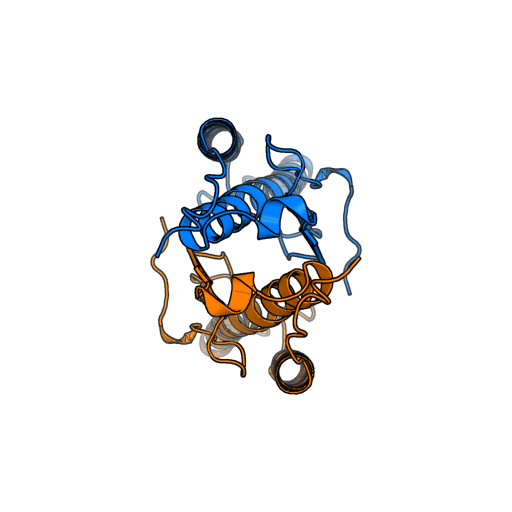? -13.078 4.773 10.641 1 98.75 94 HIS B CA 1
ATOM 1447 C C . HIS B 1 94 ? -13.414 6.25 10.438 1 98.75 94 HIS B C 1
ATOM 1449 O O . HIS B 1 94 ? -14.031 6.621 9.438 1 98.75 94 HIS B O 1
ATOM 1455 N N . LYS B 1 95 ? -12.922 7.035 11.391 1 98.12 95 LYS B N 1
ATOM 1456 C CA . LYS B 1 95 ? -13.062 8.484 11.312 1 98.12 95 LYS B CA 1
ATOM 1457 C C . LYS B 1 95 ? -11.711 9.18 11.492 1 98.12 95 LYS B C 1
ATOM 1459 O O . LYS B 1 95 ? -10.906 8.773 12.328 1 98.12 95 LYS B O 1
ATOM 1464 N N . LEU B 1 96 ? -11.492 10.156 10.633 1 98 96 LEU B N 1
ATOM 1465 C CA . LEU B 1 96 ? -10.359 11.039 10.859 1 98 96 LEU B CA 1
ATOM 1466 C C . LEU B 1 96 ? -10.609 11.945 12.062 1 98 96 LEU B C 1
ATOM 1468 O O . LEU B 1 96 ? -11.711 12.477 12.227 1 98 96 LEU B O 1
ATOM 1472 N N . ARG B 1 97 ? -9.57 12.039 12.883 1 97.25 97 ARG B N 1
ATOM 1473 C CA . ARG B 1 97 ? -9.672 12.922 14.039 1 97.25 97 ARG B CA 1
ATOM 1474 C C . ARG B 1 97 ? -8.781 14.156 13.867 1 97.25 97 ARG B C 1
ATOM 1476 O O . ARG B 1 97 ? -7.625 14.039 13.469 1 97.25 97 ARG B O 1
ATOM 1483 N N . ARG B 1 98 ? -9.32 15.266 14.227 1 94.69 98 ARG B N 1
ATOM 1484 C CA . ARG B 1 98 ? -8.547 16.5 14.125 1 94.69 98 ARG B CA 1
ATOM 1485 C C . ARG B 1 98 ? -7.375 16.484 15.109 1 94.69 98 ARG B C 1
ATOM 1487 O O . ARG B 1 98 ? -7.48 15.938 16.203 1 94.69 98 ARG B O 1
ATOM 1494 N N . ARG B 1 99 ? -6.332 17.094 14.625 1 91.38 99 ARG B N 1
ATOM 1495 C CA . ARG B 1 99 ? -5.18 17.203 15.508 1 91.38 99 ARG B CA 1
ATOM 1496 C C . ARG B 1 99 ? -5.449 18.188 16.641 1 91.38 99 ARG B C 1
ATOM 1498 O O . ARG B 1 99 ? -6.031 19.25 16.406 1 91.38 99 ARG B O 1
ATOM 1505 N N . ASP B 1 100 ? -5.367 17.703 17.953 1 75.81 100 ASP B N 1
ATOM 1506 C CA . ASP B 1 100 ? -5.605 18.594 19.078 1 75.81 100 ASP B CA 1
ATOM 1507 C C . ASP B 1 100 ? -4.586 19.734 19.109 1 75.81 100 ASP B C 1
ATOM 1509 O O . ASP B 1 100 ? -3.381 19.484 18.969 1 75.81 100 ASP B O 1
ATOM 1513 N N . GLY B 1 101 ? -4.523 20.797 18.141 1 53.84 101 GLY B N 1
ATOM 1514 C CA . GLY B 1 101 ? -3.654 21.953 18.234 1 53.84 101 GLY B CA 1
ATOM 1515 C C . GLY B 1 101 ? -2.926 22.062 19.562 1 53.84 101 GLY B C 1
ATOM 1516 O O . GLY B 1 101 ? -1.727 22.344 19.594 1 53.84 101 GLY B O 1
ATOM 1517 N N . MET B 1 102 ? -3.547 22.594 20.703 1 45.12 102 MET B N 1
ATOM 1518 C CA . MET B 1 102 ? -3.006 23.234 21.906 1 45.12 102 MET B CA 1
ATOM 1519 C C . MET B 1 102 ? -2.213 22.234 22.75 1 45.12 102 MET B C 1
ATOM 1521 O O . MET B 1 102 ? -2.791 21.344 23.375 1 45.12 102 MET B O 1
ATOM 1525 N N . GLY B 1 103 ? -1.292 21.422 22.328 1 31.42 103 GLY B N 1
ATOM 1526 C CA . GLY B 1 103 ? -0.339 21.438 23.438 1 31.42 103 GLY B CA 1
ATOM 1527 C C . GLY B 1 103 ? 0.239 22.812 23.703 1 31.42 103 GLY B C 1
ATOM 1528 O O . GLY B 1 103 ? 0.164 23.703 22.859 1 31.42 103 GLY B O 1
#

pLDDT: mean 94.84, std 10.65, range [31.42, 98.94]

InterPro domains:
  IPR024426 Protein of unknown function DUF2694 [PF10904] (1-97)

Radius of gyration: 17.5 Å; Cα contacts (8 Å, |Δi|>4): 382; chains: 2; bounding box: 34×56×40 Å

Nearest PDB structures (foldseek):
  7aor-assembly1_an  TM=7.805E-01  e=1.109E-01  Trypanosoma cruzi strain CL Brener
  1j8b-assembly1_A-2  TM=7.709E-01  e=3.347E-01  Haemophilus influenzae Rd KW20
  1pug-assembly1_A  TM=5.994E-01  e=3.347E-01  Escherichia coli
  7ane-assembly1_an  TM=5.786E-01  e=2.619E-01  Leishmania major
  6hiw-assembly1_DM  TM=6.035E-01  e=4.278E-01  Trypanosoma brucei brucei

Foldseek 3Di:
DADWDPQLWFAQPVRAWIWTAGAQLHTDDIGGDPVLVQFDPVLSVVLNVLRSQLSSLSNLVVVCVVCVVVVHHDDPPRDDVVSNVVSVVVRNPGDTHGDPPPD/DADWDPQLWFAFPVRAWIWTAGAQLHTDDIGGDPVLVQFDPVLSVVLNVLRSQLSSLSNLVVVCVVCVVVVHHDDPPRDDVVSNVVSVVVRNPGDTHGDPPDD

Secondary structure (DSSP, 8-state):
-PPBPGGG-EE-TTSSEEEEEBGGG-EEEEEE-TGGGGB-HHHHHHHHHHHHHHHHHHHHHHHHHHHHHTTPPPPTTS--HHHHHHHHHHHHH----B-----/-PPB-GGG-EE-TTSSEEEEEBGGG-EEEEEE-TGGGGB-HHHHHHHHHHHHHHHHHHHHHHHHHHHHHTTPPP-TTS--HHHHHHHHHHHHH----B-----

Sequence (206 aa):
MTDANPAFDTVHPSGHIMVRSCRGGYMHSVALSDAAMETDADTLARGILLTADVACLKALLEIRDEILAAGHTPSAEVPTPQDLDAAIEKLLAHKLRRRDGMGMTDANPAFDTVHPSGHIMVRSCRGGYMHSVALSDAAMETDADTLARGILLTADVACLKALLEIRDEILAAGHTPSAEVPTPQDLDAAIEKLLAHKLRRRDGMG

Solvent-accessible surface area (backbone atoms only — not comparable to full-atom values): 10960 Å² total; per-residue (Å²): 129,80,63,63,39,78,88,17,52,27,63,35,84,84,68,35,39,36,27,32,13,13,79,74,29,46,77,64,47,52,47,44,35,71,70,48,41,50,27,29,35,67,42,45,26,49,50,51,48,37,28,43,49,38,13,23,42,47,22,38,41,52,52,44,50,51,35,45,74,72,72,46,80,69,57,89,86,53,67,51,73,66,55,40,52,52,38,45,52,56,37,68,71,56,67,82,41,69,44,78,72,82,116,129,79,62,62,40,78,88,17,51,26,63,34,82,85,67,35,38,37,25,32,13,13,79,75,29,46,76,64,47,51,46,45,34,69,70,49,42,52,26,27,36,66,40,44,25,48,50,52,49,37,29,44,49,39,13,23,42,48,22,38,42,51,53,44,48,51,35,45,72,70,73,45,79,71,57,89,84,54,68,49,73,66,55,39,51,54,38,44,52,55,38,69,70,55,68,81,41,68,43,81,73,82,117